Protein AF-0000000084404917 (afdb_homodimer)

Sequence (354 aa):
MINFQKMQVAWLRLSMSIHNWSVGRKGGHRYRIKSAGKTIQKISDIRGGDDGETFARRIGYLRNIDPMVFEEMVLDAFQRDGYTIQRNARYTGDGGLDGRVHMDGGWWAIQCKRYRNAVHTEHIHNLREDALREGCIGGVFVHTGKTPKGSKHAAQGVTVISGKRLTDWLSGEAKLRMINFQKMQVAWLRLSMSIHNWSVGRKGGHRYRIKSAGKTIQKISDIRGGDDGETFARRIGYLRNIDPMVFEEMVLDAFQRDGYTIQRNARYTGDGGLDGRVHMDGGWWAIQCKRYRNAVHTEHIHNLREDALREGCIGGVFVHTGKTPKGSKHAAQGVTVISGKRLTDWLSGEAKLR

pLDDT: mean 80.52, std 21.89, range [28.28, 98.19]

Structure (mmCIF, N/CA/C/O backbone):
data_AF-0000000084404917-model_v1
#
loop_
_entity.id
_entity.type
_entity.pdbx_description
1 polymer 'Restriction endonuclease type IV Mrr domain-containing protein'
#
loop_
_atom_site.group_PDB
_atom_site.id
_atom_site.type_symbol
_atom_site.label_atom_id
_atom_site.label_alt_id
_atom_site.label_comp_id
_atom_site.label_asym_id
_atom_site.label_entity_id
_atom_site.label_seq_id
_atom_site.pdbx_PDB_ins_code
_atom_site.Cartn_x
_atom_site.Cartn_y
_atom_site.Cartn_z
_atom_site.occupancy
_atom_site.B_iso_or_equiv
_atom_site.auth_seq_id
_atom_site.auth_comp_id
_atom_site.auth_asym_id
_atom_site.auth_atom_id
_atom_site.pdbx_PDB_model_num
ATOM 1 N N . MET A 1 1 ? -10.578 25.125 62.938 1 29.42 1 MET A N 1
ATOM 2 C CA . MET A 1 1 ? -10 25.766 61.75 1 29.42 1 MET A CA 1
ATOM 3 C C . MET A 1 1 ? -8.961 24.875 61.094 1 29.42 1 MET A C 1
ATOM 5 O O . MET A 1 1 ? -7.82 24.797 61.562 1 29.42 1 MET A O 1
ATOM 9 N N . ILE A 1 2 ? -9.352 23.625 60.656 1 34.88 2 ILE A N 1
ATOM 10 C CA . ILE A 1 2 ? -8.609 22.5 60.125 1 34.88 2 ILE A CA 1
ATOM 11 C C . ILE A 1 2 ? -7.914 22.891 58.812 1 34.88 2 ILE A C 1
ATOM 13 O O . ILE A 1 2 ? -8.57 23.344 57.875 1 34.88 2 ILE A O 1
ATOM 17 N N . ASN A 1 3 ? -6.637 23.422 58.875 1 30.28 3 ASN A N 1
ATOM 18 C CA . ASN A 1 3 ? -5.73 23.812 57.781 1 30.28 3 ASN A CA 1
ATOM 19 C C . ASN A 1 3 ? -5.543 22.688 56.781 1 30.28 3 ASN A C 1
ATOM 21 O O . ASN A 1 3 ? -5.004 21.625 57.125 1 30.28 3 ASN A O 1
ATOM 25 N N . PHE A 1 4 ? -6.473 22.484 55.812 1 35.25 4 PHE A N 1
ATOM 26 C CA . PHE A 1 4 ? -6.41 21.562 54.688 1 35.25 4 PHE A CA 1
ATOM 27 C C . PHE A 1 4 ? -5.109 21.734 53.906 1 35.25 4 PHE A C 1
ATOM 29 O O . PHE A 1 4 ? -4.879 22.797 53.312 1 35.25 4 PHE A O 1
ATOM 36 N N . GLN A 1 5 ? -3.949 21.203 54.344 1 31.45 5 GLN A N 1
ATOM 37 C CA . GLN A 1 5 ? -2.607 21.188 53.781 1 31.45 5 GLN A CA 1
ATOM 38 C C . GLN A 1 5 ? -2.65 20.922 52.281 1 31.45 5 GLN A C 1
ATOM 40 O O . GLN A 1 5 ? -3.393 20.047 51.812 1 31.45 5 GLN A O 1
ATOM 45 N N . LYS A 1 6 ? -2.117 21.797 51.5 1 33.09 6 LYS A N 1
ATOM 46 C CA . LYS A 1 6 ? -1.798 21.922 50.062 1 33.09 6 LYS A CA 1
ATOM 47 C C . LYS A 1 6 ? -1.082 20.672 49.562 1 33.09 6 LYS A C 1
ATOM 49 O O . LYS A 1 6 ? -0.008 20.328 50.062 1 33.09 6 LYS A O 1
ATOM 54 N N . MET A 1 7 ? -1.784 19.609 49.094 1 28.69 7 MET A N 1
ATOM 55 C CA . MET A 1 7 ? -1.211 18.453 48.375 1 28.69 7 MET A CA 1
ATOM 56 C C . MET A 1 7 ? -0.363 18.906 47.188 1 28.69 7 MET A C 1
ATOM 58 O O . MET A 1 7 ? -0.86 19.594 46.312 1 28.69 7 MET A O 1
ATOM 62 N N . GLN A 1 8 ? 0.936 19.203 47.344 1 28.86 8 GLN A N 1
ATOM 63 C CA . GLN A 1 8 ? 1.887 19.438 46.25 1 28.86 8 GLN A CA 1
ATOM 64 C C . GLN A 1 8 ? 1.826 18.328 45.219 1 28.86 8 GLN A C 1
ATOM 66 O O . GLN A 1 8 ? 2.061 17.156 45.531 1 28.86 8 GLN A O 1
ATOM 71 N N . VAL A 1 9 ? 0.878 18.359 44.312 1 28.59 9 VAL A N 1
ATOM 72 C CA . VAL A 1 9 ? 0.91 17.516 43.125 1 28.59 9 VAL A CA 1
ATOM 73 C C . VAL A 1 9 ? 2.279 17.609 42.438 1 28.59 9 VAL A C 1
ATOM 75 O O . VAL A 1 9 ? 2.658 18.688 41.938 1 28.59 9 VAL A O 1
ATOM 78 N N . ALA A 1 10 ? 3.383 17.078 43.031 1 28.98 10 ALA A N 1
ATOM 79 C CA . ALA A 1 10 ? 4.652 16.922 42.312 1 28.98 10 ALA A CA 1
ATOM 80 C C . ALA A 1 10 ? 4.438 16.406 40.906 1 28.98 10 ALA A C 1
ATOM 82 O O . ALA A 1 10 ? 3.729 15.414 40.688 1 28.98 10 ALA A O 1
ATOM 83 N N . TRP A 1 11 ? 4.465 17.266 39.875 1 32.19 11 TRP A N 1
ATOM 84 C CA . TRP A 1 11 ? 4.566 17.062 38.406 1 32.19 11 TRP A CA 1
ATOM 85 C C . TRP A 1 11 ? 5.629 16.016 38.094 1 32.19 11 TRP A C 1
ATOM 87 O O . TRP A 1 11 ? 6.812 16.234 38.344 1 32.19 11 TRP A O 1
ATOM 97 N N . LEU A 1 12 ? 5.43 14.742 38.406 1 31 12 LEU A N 1
ATOM 98 C CA . LEU A 1 12 ? 6.266 13.742 37.75 1 31 12 LEU A CA 1
ATOM 99 C C . LEU A 1 12 ? 6.461 14.078 36.281 1 31 12 LEU A C 1
ATOM 101 O O . LEU A 1 12 ? 5.504 14.062 35.5 1 31 12 LEU A O 1
ATOM 105 N N . ARG A 1 13 ? 7.355 14.969 35.938 1 33.44 13 ARG A N 1
ATOM 106 C CA . ARG A 1 13 ? 7.965 15.109 34.625 1 33.44 13 ARG A CA 1
ATOM 107 C C . ARG A 1 13 ? 8.367 13.75 34.062 1 33.44 13 ARG A C 1
ATOM 109 O O . ARG A 1 13 ? 9.391 13.188 34.469 1 33.44 13 ARG A O 1
ATOM 116 N N . LEU A 1 14 ? 7.492 12.828 33.938 1 33.31 14 LEU A N 1
ATOM 117 C CA . LEU A 1 14 ? 7.863 11.703 33.094 1 33.31 14 LEU A CA 1
ATOM 118 C C . LEU A 1 14 ? 8.523 12.18 31.812 1 33.31 14 LEU A C 1
ATOM 120 O O . LEU A 1 14 ? 7.879 12.844 30.984 1 33.31 14 LEU A O 1
ATOM 124 N N . SER A 1 15 ? 9.805 12.516 31.859 1 35.5 15 SER A N 1
ATOM 125 C CA . SER A 1 15 ? 10.656 12.609 30.672 1 35.5 15 SER A CA 1
ATOM 126 C C . SER A 1 15 ? 10.359 11.477 29.688 1 35.5 15 SER A C 1
ATOM 128 O O . SER A 1 15 ? 10.68 10.32 29.953 1 35.5 15 SER A O 1
ATOM 130 N N . MET A 1 16 ? 9.188 11.305 29.281 1 33.66 16 MET A N 1
ATOM 131 C CA . MET A 1 16 ? 9.062 10.484 28.078 1 33.66 16 MET A CA 1
ATOM 132 C C . MET A 1 16 ? 10.172 10.82 27.078 1 33.66 16 MET A C 1
ATOM 134 O O . MET A 1 16 ? 10.258 11.945 26.594 1 33.66 16 MET A O 1
ATOM 138 N N . SER A 1 17 ? 11.391 10.297 27.297 1 33.97 17 SER A N 1
ATOM 139 C CA . SER A 1 17 ? 12.414 10.18 26.266 1 33.97 17 SER A CA 1
ATOM 140 C C . SER A 1 17 ? 11.781 9.977 24.891 1 33.97 17 SER A C 1
ATOM 142 O O . SER A 1 17 ? 10.977 9.062 24.688 1 33.97 17 SER A O 1
ATOM 144 N N . ILE A 1 18 ? 11.523 10.961 24.25 1 36.75 18 ILE A N 1
ATOM 145 C CA . ILE A 1 18 ? 11.398 10.977 22.797 1 36.75 18 ILE A CA 1
ATOM 146 C C . ILE A 1 18 ? 12.391 9.992 22.172 1 36.75 18 ILE A C 1
ATOM 148 O O . ILE A 1 18 ? 13.594 10.258 22.141 1 36.75 18 ILE A O 1
ATOM 152 N N . HIS A 1 19 ? 12.359 8.711 22.641 1 34.44 19 HIS A N 1
ATOM 153 C CA . HIS A 1 19 ? 13.117 7.758 21.844 1 34.44 19 HIS A CA 1
ATOM 154 C C . HIS A 1 19 ? 12.938 8.039 20.359 1 34.44 19 HIS A C 1
ATOM 156 O O . HIS A 1 19 ? 11.852 7.859 19.797 1 34.44 19 HIS A O 1
ATOM 162 N N . ASN A 1 20 ? 13.477 9.07 19.922 1 33.81 20 ASN A N 1
ATOM 163 C CA . ASN A 1 20 ? 13.922 9.234 18.547 1 33.81 20 ASN A CA 1
ATOM 164 C C . ASN A 1 20 ? 14.555 7.957 18 1 33.81 20 ASN A C 1
ATOM 166 O O . ASN A 1 20 ? 15.773 7.773 18.109 1 33.81 20 ASN A O 1
ATOM 170 N N . TRP A 1 21 ? 14.078 6.805 18.328 1 34.25 21 TRP A N 1
ATOM 171 C CA . TRP A 1 21 ? 14.695 5.617 17.75 1 34.25 21 TRP A CA 1
ATOM 172 C C . TRP A 1 21 ? 14.883 5.781 16.25 1 34.25 21 TRP A C 1
ATOM 174 O O . TRP A 1 21 ? 13.93 5.633 15.477 1 34.25 21 TRP A O 1
ATOM 184 N N . SER A 1 22 ? 15.43 6.809 15.766 1 35.84 22 SER A N 1
ATOM 185 C CA . SER A 1 22 ? 15.945 7.008 14.414 1 35.84 22 SER A CA 1
ATOM 186 C C . SER A 1 22 ? 16.969 5.93 14.047 1 35.84 22 SER A C 1
ATOM 188 O O . SER A 1 22 ? 18.156 6.211 13.922 1 35.84 22 SER A O 1
ATOM 190 N N . VAL A 1 23 ? 17.078 4.773 14.68 1 37 23 VAL A N 1
ATOM 191 C CA . VAL A 1 23 ? 18.281 3.988 14.453 1 37 23 VAL A CA 1
ATOM 192 C C . VAL A 1 23 ? 18.625 3.99 12.961 1 37 23 VAL A C 1
ATOM 194 O O . VAL A 1 23 ? 19.719 4.395 12.57 1 37 23 VAL A O 1
ATOM 197 N N . GLY A 1 24 ? 18.609 2.67 12.258 1 38.84 24 GLY A N 1
ATOM 198 C CA . GLY A 1 24 ? 19.312 2.172 11.086 1 38.84 24 GLY A CA 1
ATOM 199 C C . GLY A 1 24 ? 18.844 2.799 9.789 1 38.84 24 GLY A C 1
ATOM 200 O O . GLY A 1 24 ? 19.156 2.311 8.703 1 38.84 24 GLY A O 1
ATOM 201 N N . ARG A 1 25 ? 17.844 3.643 9.828 1 44.62 25 ARG A N 1
ATOM 202 C CA . ARG A 1 25 ? 17.156 4.277 8.711 1 44.62 25 ARG A CA 1
ATOM 203 C C . ARG A 1 25 ? 18.031 5.328 8.047 1 44.62 25 ARG A C 1
ATOM 205 O O . ARG A 1 25 ? 17.547 6.152 7.27 1 44.62 25 ARG A O 1
ATOM 212 N N . LYS A 1 26 ? 19.141 5.344 8.336 1 50.12 26 LYS A N 1
ATOM 213 C CA . LYS A 1 26 ? 19.703 6.688 8.227 1 50.12 26 LYS A CA 1
ATOM 214 C C . LYS A 1 26 ? 19.594 7.219 6.805 1 50.12 26 LYS A C 1
ATOM 216 O O . LYS A 1 26 ? 19.094 8.328 6.586 1 50.12 26 LYS A O 1
ATOM 221 N N . GLY A 1 27 ? 20.266 6.445 5.977 1 50.56 27 GLY A N 1
ATOM 222 C CA . GLY A 1 27 ? 20.516 7.168 4.742 1 50.56 27 GLY A CA 1
ATOM 223 C C . GLY A 1 27 ? 19.266 7.398 3.918 1 50.56 27 GLY A C 1
ATOM 224 O O . GLY A 1 27 ? 19 8.523 3.48 1 50.56 27 GLY A O 1
ATOM 225 N N . GLY A 1 28 ? 18.25 6.414 3.879 1 65.44 28 GLY A N 1
ATOM 226 C CA . GLY A 1 28 ? 17.094 6.602 3.021 1 65.44 28 GLY A CA 1
ATOM 227 C C . GLY A 1 28 ? 16.047 7.527 3.623 1 65.44 28 GLY A C 1
ATOM 228 O O . GLY A 1 28 ? 15.375 8.266 2.9 1 65.44 28 GLY A O 1
ATOM 229 N N . HIS A 1 29 ? 16.094 7.527 4.957 1 73.56 29 HIS A N 1
ATOM 230 C CA . HIS A 1 29 ? 15.102 8.344 5.648 1 73.56 29 HIS A CA 1
ATOM 231 C C . HIS A 1 29 ? 15.43 9.828 5.523 1 73.56 29 HIS A C 1
ATOM 233 O O . HIS A 1 29 ? 14.539 10.648 5.277 1 73.56 29 HIS A O 1
ATOM 239 N N . ARG A 1 30 ? 16.625 10.055 5.629 1 74.31 30 ARG A N 1
ATOM 240 C CA . ARG A 1 30 ? 17.047 11.445 5.488 1 74.31 30 ARG A CA 1
ATOM 241 C C . ARG A 1 30 ? 16.734 11.977 4.09 1 74.31 30 ARG A C 1
ATOM 243 O O . ARG A 1 30 ? 16.25 13.102 3.939 1 74.31 30 ARG A O 1
ATOM 250 N N . TYR A 1 31 ? 17.031 11.094 3.15 1 76.38 31 TYR A N 1
ATOM 251 C CA . TYR A 1 31 ? 16.719 11.461 1.771 1 76.38 31 TYR A CA 1
ATOM 252 C C . TYR A 1 31 ? 15.227 11.719 1.59 1 76.38 31 TYR A C 1
ATOM 254 O O . TYR A 1 31 ? 14.836 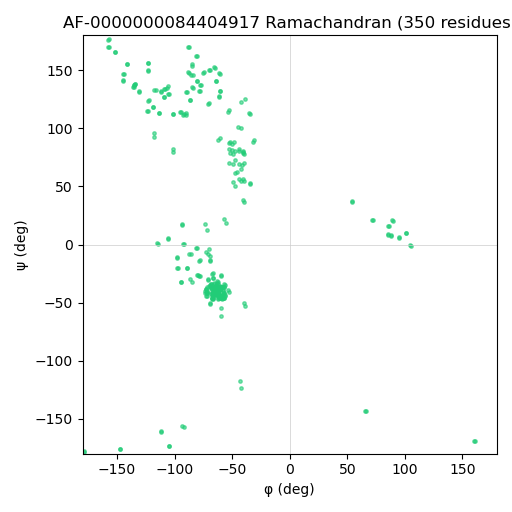12.711 0.968 1 76.38 31 TYR A O 1
ATOM 262 N N . ARG A 1 32 ? 14.508 10.992 2.248 1 80.19 32 ARG A N 1
ATOM 263 C CA . ARG A 1 32 ? 13.062 11.102 2.094 1 80.19 32 ARG A CA 1
ATOM 264 C C . ARG A 1 32 ? 12.531 12.375 2.742 1 80.19 32 ARG A C 1
ATOM 266 O O . ARG A 1 32 ? 11.656 13.039 2.191 1 80.19 32 ARG A O 1
ATOM 273 N N . ILE A 1 33 ? 13.102 12.656 3.801 1 81.19 33 ILE A N 1
ATOM 274 C CA . ILE A 1 33 ? 12.672 13.867 4.504 1 81.19 33 ILE A CA 1
ATOM 275 C C . ILE A 1 33 ? 13.047 15.102 3.688 1 81.19 33 ILE A C 1
ATOM 277 O O . ILE A 1 33 ? 12.219 15.992 3.484 1 81.19 33 ILE A O 1
ATOM 281 N N . LYS A 1 34 ? 14.203 15.078 3.131 1 83.81 34 LYS A N 1
ATOM 282 C CA . LYS A 1 34 ? 14.648 16.188 2.287 1 83.81 34 LYS A CA 1
ATOM 283 C C . LYS A 1 34 ? 13.797 16.281 1.023 1 83.81 34 LYS A C 1
ATOM 285 O O . LYS A 1 34 ? 13.375 17.375 0.636 1 83.81 34 LYS A O 1
ATOM 290 N N . SER A 1 35 ? 13.516 15.219 0.452 1 85.69 35 SER A N 1
ATOM 291 C CA . SER A 1 35 ? 12.719 15.172 -0.769 1 85.69 35 SER A CA 1
ATOM 292 C C . SER A 1 35 ? 11.297 15.648 -0.514 1 85.69 35 SER A C 1
ATOM 294 O O . SER A 1 35 ? 10.695 16.312 -1.356 1 85.69 35 SER A O 1
ATOM 296 N N . ALA A 1 36 ? 10.836 15.297 0.633 1 89.12 36 ALA A N 1
ATOM 297 C CA . ALA A 1 36 ? 9.492 15.734 0.996 1 89.12 36 ALA A CA 1
ATOM 298 C C . ALA A 1 36 ? 9.43 17.25 1.102 1 89.12 36 ALA A C 1
ATOM 300 O O . ALA A 1 36 ? 8.492 17.875 0.591 1 89.12 36 ALA A O 1
ATOM 301 N N . GLY A 1 37 ? 10.391 17.797 1.703 1 88.44 37 GLY A N 1
ATOM 302 C CA . GLY A 1 37 ? 10.461 19.25 1.787 1 88.44 37 GLY A CA 1
ATOM 303 C C . GLY A 1 37 ? 10.484 19.938 0.429 1 88.44 37 GLY A C 1
ATOM 304 O O . GLY A 1 37 ? 9.766 20.906 0.206 1 88.44 37 GLY A O 1
ATOM 305 N N . LYS A 1 38 ? 11.266 19.359 -0.463 1 89.31 38 LYS A N 1
ATOM 306 C CA . LYS A 1 38 ? 11.359 19.891 -1.816 1 89.31 38 LYS A CA 1
ATOM 307 C C . LYS A 1 38 ? 10.031 19.766 -2.551 1 89.31 38 LYS A C 1
ATOM 309 O O . LYS A 1 38 ? 9.617 20.672 -3.279 1 89.31 38 LYS A O 1
ATOM 314 N N . THR A 1 39 ? 9.43 18.719 -2.369 1 89.06 39 THR A N 1
ATOM 315 C CA . THR A 1 39 ? 8.164 18.453 -3.053 1 89.06 39 THR A CA 1
ATOM 316 C C . THR A 1 39 ? 7.062 19.359 -2.533 1 89.06 39 THR A C 1
ATOM 318 O O . THR A 1 39 ? 6.215 19.828 -3.303 1 89.06 39 THR A O 1
ATOM 321 N N . ILE A 1 40 ? 7.109 19.656 -1.246 1 90.56 40 ILE A N 1
ATOM 322 C CA . ILE A 1 40 ? 6.148 20.578 -0.663 1 90.56 40 ILE A CA 1
ATOM 323 C C . ILE A 1 40 ? 6.328 21.969 -1.272 1 90.56 40 ILE A C 1
ATOM 325 O O . ILE A 1 40 ? 5.352 22.625 -1.623 1 90.56 40 ILE A O 1
ATOM 329 N N . GLN A 1 41 ? 7.512 22.344 -1.425 1 90.88 41 GLN A N 1
ATOM 330 C CA . GLN A 1 41 ? 7.801 23.609 -2.076 1 90.88 41 GLN A CA 1
ATOM 331 C C . GLN A 1 41 ? 7.312 23.609 -3.523 1 90.88 41 GLN A C 1
ATOM 333 O O . GLN A 1 41 ? 6.734 24.594 -3.988 1 90.88 41 GLN A O 1
ATOM 338 N N . LYS A 1 42 ? 7.551 22.5 -4.191 1 92.19 42 LYS A N 1
ATOM 339 C CA . LYS A 1 42 ? 7.125 22.391 -5.586 1 92.19 42 LYS A CA 1
ATOM 340 C C . LYS A 1 42 ? 5.605 22.516 -5.707 1 92.19 42 LYS A C 1
ATOM 342 O O . LYS A 1 42 ? 5.102 23.234 -6.57 1 92.19 42 LYS A O 1
ATOM 347 N N . ILE A 1 43 ? 4.934 21.844 -4.859 1 94.06 43 ILE A N 1
ATOM 348 C CA . ILE A 1 43 ? 3.477 21.859 -4.914 1 94.06 43 ILE A CA 1
ATOM 349 C C . ILE A 1 43 ? 2.975 23.281 -4.641 1 94.06 43 ILE A C 1
ATOM 351 O O . ILE A 1 43 ? 1.987 23.719 -5.23 1 94.06 43 ILE A O 1
ATOM 355 N N . SER A 1 44 ? 3.633 23.984 -3.783 1 92.75 44 SER A N 1
ATOM 356 C CA . SER A 1 44 ? 3.262 25.359 -3.471 1 92.75 44 SER A CA 1
ATOM 357 C C . SER A 1 44 ? 3.482 26.281 -4.668 1 92.75 44 SER A C 1
ATOM 359 O O . SER A 1 44 ? 2.775 27.266 -4.832 1 92.75 44 SER A O 1
ATOM 361 N N . ASP A 1 45 ? 4.367 25.891 -5.527 1 94.75 45 ASP A N 1
ATOM 362 C CA . ASP A 1 45 ? 4.738 26.734 -6.668 1 94.75 45 ASP A CA 1
ATOM 363 C C . ASP A 1 45 ? 3.834 26.453 -7.867 1 94.75 45 ASP A C 1
ATOM 365 O O . ASP A 1 45 ? 3.762 27.266 -8.797 1 94.75 45 ASP A O 1
ATOM 369 N N . ILE A 1 46 ? 3.205 25.359 -7.891 1 95.69 46 ILE A N 1
ATOM 370 C CA . ILE A 1 46 ? 2.363 24.969 -9.016 1 95.69 46 ILE A CA 1
ATOM 371 C C . ILE A 1 46 ? 1.11 25.844 -9.055 1 95.69 46 ILE A C 1
ATOM 373 O O . ILE A 1 46 ? 0.349 25.891 -8.086 1 95.69 46 ILE A O 1
ATOM 377 N N . ARG A 1 47 ? 0.956 26.5 -10.164 1 94.44 47 ARG A N 1
ATOM 378 C CA . ARG A 1 47 ? -0.213 27.344 -10.414 1 94.44 47 ARG A CA 1
ATOM 379 C C . ARG A 1 47 ? -0.743 27.125 -11.828 1 94.44 47 ARG A C 1
ATOM 381 O O . ARG A 1 47 ? 0.035 27.016 -12.773 1 94.44 47 ARG A O 1
ATOM 388 N N . GLY A 1 48 ? -2.047 27 -11.945 1 94.56 48 GLY A N 1
ATOM 389 C CA . GLY A 1 48 ? -2.719 26.969 -13.234 1 94.56 48 GLY A CA 1
ATOM 390 C C . GLY A 1 48 ? -3.441 28.266 -13.547 1 94.56 48 GLY A C 1
ATOM 391 O O . GLY A 1 48 ? -3.285 29.266 -12.836 1 94.56 48 GLY A O 1
ATOM 392 N N . GLY A 1 49 ? -4.195 28.266 -14.664 1 95.69 49 GLY A N 1
ATOM 393 C CA . GLY A 1 49 ? -4.926 29.453 -15.086 1 95.69 49 GLY A CA 1
ATOM 394 C C . GLY A 1 49 ? -6.043 29.844 -14.133 1 95.69 49 GLY A C 1
ATOM 395 O O . GLY A 1 49 ? -6.484 30.984 -14.109 1 95.69 49 GLY A O 1
ATOM 396 N N . ASP A 1 50 ? -6.559 28.859 -13.492 1 96.38 50 ASP A N 1
ATOM 397 C CA . ASP A 1 50 ? -7.582 29.047 -12.469 1 96.38 50 ASP A CA 1
ATOM 398 C C . ASP A 1 50 ? -7.457 28 -11.367 1 96.38 50 ASP A C 1
ATOM 400 O O . ASP A 1 50 ? -6.52 27.203 -11.359 1 96.38 50 ASP A O 1
ATOM 404 N N . ASP A 1 51 ? -8.375 28.062 -10.469 1 94.75 51 ASP A N 1
ATOM 405 C CA . ASP A 1 51 ? -8.312 27.188 -9.305 1 94.75 51 ASP A CA 1
ATOM 406 C C . ASP A 1 51 ? -8.438 25.719 -9.727 1 94.75 51 ASP A C 1
ATOM 408 O O . ASP A 1 51 ? -7.793 24.844 -9.141 1 94.75 51 ASP A O 1
ATOM 412 N N . GLY A 1 52 ? -9.258 25.469 -10.633 1 96.88 52 GLY A N 1
ATOM 413 C CA . GLY A 1 52 ? -9.453 24.109 -11.133 1 96.88 52 GLY A CA 1
ATOM 414 C C . GLY A 1 52 ? -8.211 23.531 -11.773 1 96.88 52 GLY A C 1
ATOM 415 O O . GLY A 1 52 ? -7.855 22.375 -11.516 1 96.88 52 GLY A O 1
ATOM 416 N N . GLU A 1 53 ? -7.57 24.328 -12.5 1 97.56 53 GLU A N 1
ATOM 417 C CA . GLU A 1 53 ? -6.352 23.891 -13.172 1 97.56 53 GLU A CA 1
ATOM 418 C C . GLU A 1 53 ? -5.207 23.719 -12.172 1 97.56 53 GLU A C 1
ATOM 420 O O . GLU A 1 53 ? -4.379 22.828 -12.312 1 97.56 53 GLU A O 1
ATOM 425 N N . THR A 1 54 ? -5.191 24.703 -11.242 1 97.25 54 THR A N 1
ATOM 426 C CA . THR A 1 54 ? -4.191 24.578 -10.188 1 97.25 54 THR A CA 1
ATOM 427 C C . THR A 1 54 ? -4.34 23.25 -9.453 1 97.25 54 THR A C 1
ATOM 429 O O . THR A 1 54 ? -3.361 22.531 -9.258 1 97.25 54 THR A O 1
ATOM 432 N N . PHE A 1 55 ? -5.559 22.891 -9.148 1 97.25 55 PHE A N 1
ATOM 433 C CA . PHE A 1 55 ? -5.84 21.625 -8.477 1 97.25 55 PHE A CA 1
ATOM 434 C C . PHE A 1 55 ? -5.414 20.453 -9.344 1 97.25 55 PHE A C 1
ATOM 436 O O . PHE A 1 55 ? -4.738 19.531 -8.867 1 97.25 55 PHE A O 1
ATOM 443 N N . ALA A 1 56 ? -5.781 20.516 -10.586 1 96.94 56 ALA A N 1
ATOM 444 C CA . ALA A 1 56 ? -5.496 19.422 -11.508 1 96.94 56 ALA A CA 1
ATOM 445 C C . ALA A 1 56 ? -3.996 19.188 -11.625 1 96.94 56 ALA A C 1
ATOM 447 O O . ALA A 1 56 ? -3.541 18.031 -11.648 1 96.94 56 ALA A O 1
ATOM 448 N N . ARG A 1 57 ? -3.256 20.203 -11.648 1 97.5 57 ARG A N 1
ATOM 449 C CA . ARG A 1 57 ? -1.807 20.094 -11.781 1 97.5 57 ARG A CA 1
ATOM 450 C C . ARG A 1 57 ? -1.178 19.562 -10.5 1 97.5 57 ARG A C 1
ATOM 452 O O . ARG A 1 57 ? -0.292 18.703 -10.539 1 97.5 57 ARG A O 1
ATOM 459 N N . ARG A 1 58 ? -1.657 20.047 -9.367 1 97.62 58 ARG A N 1
ATOM 460 C CA . ARG A 1 58 ? -1.1 19.625 -8.086 1 97.62 58 ARG A CA 1
ATOM 461 C C . ARG A 1 58 ? -1.405 18.172 -7.805 1 97.62 58 ARG A C 1
ATOM 463 O O . ARG A 1 58 ? -0.517 17.406 -7.414 1 97.62 58 ARG A O 1
ATOM 470 N N . ILE A 1 59 ? -2.633 17.75 -8.016 1 97.06 59 ILE A N 1
ATOM 471 C CA . ILE A 1 59 ? -3.023 16.391 -7.715 1 97.06 59 ILE A CA 1
ATOM 472 C C . ILE A 1 59 ? -2.338 15.422 -8.688 1 97.06 59 ILE A C 1
ATOM 474 O O . ILE A 1 59 ? -1.943 14.32 -8.297 1 97.06 59 ILE A O 1
ATOM 478 N N . GLY A 1 60 ? -2.186 15.812 -9.953 1 95.12 60 GLY A N 1
ATOM 479 C CA . GLY A 1 60 ? -1.434 15.031 -10.922 1 95.12 60 GLY A CA 1
ATOM 480 C C . GLY A 1 60 ? 0.017 14.828 -10.531 1 95.12 60 GLY A C 1
ATOM 481 O O . GLY A 1 60 ? 0.558 13.727 -10.68 1 95.12 60 GLY A O 1
ATOM 482 N N . TYR A 1 61 ? 0.598 15.93 -10.062 1 95.12 61 TYR A N 1
ATOM 483 C CA . TYR A 1 61 ? 1.979 15.859 -9.594 1 95.12 61 TYR A CA 1
ATOM 484 C C . TYR A 1 61 ? 2.115 14.883 -8.43 1 95.12 61 TYR A C 1
ATOM 486 O O . TYR A 1 61 ? 3.012 14.031 -8.43 1 95.12 61 TYR A O 1
ATOM 494 N N . LEU A 1 62 ? 1.253 14.914 -7.473 1 95.75 62 LEU A N 1
ATOM 495 C CA . LEU A 1 62 ? 1.301 14.062 -6.293 1 95.75 62 LEU A CA 1
ATOM 496 C C . LEU A 1 62 ? 1.163 12.594 -6.68 1 95.75 62 LEU A C 1
ATOM 498 O O . LEU A 1 62 ? 1.76 11.719 -6.043 1 95.75 62 LEU A O 1
ATOM 502 N N . ARG A 1 63 ? 0.414 12.305 -7.715 1 92.62 63 ARG A N 1
ATOM 503 C CA . ARG A 1 63 ? 0.169 10.93 -8.156 1 92.62 63 ARG A CA 1
ATOM 504 C C . ARG A 1 63 ? 1.431 10.312 -8.742 1 92.62 63 ARG A C 1
ATOM 506 O O . ARG A 1 63 ? 1.526 9.094 -8.875 1 92.62 63 ARG A O 1
ATOM 513 N N . ASN A 1 64 ? 2.402 11.188 -9.016 1 89.31 64 ASN A N 1
ATOM 514 C CA . ASN A 1 64 ? 3.547 10.688 -9.773 1 89.31 64 ASN A CA 1
ATOM 515 C C . ASN A 1 64 ? 4.824 10.727 -8.938 1 89.31 64 ASN A C 1
ATOM 517 O O . ASN A 1 64 ? 5.902 10.383 -9.43 1 89.31 64 ASN A O 1
ATOM 521 N N . ILE A 1 65 ? 4.77 11.141 -7.777 1 90.19 65 ILE A N 1
ATOM 522 C CA . ILE A 1 65 ? 5.977 11.18 -6.957 1 90.19 65 ILE A CA 1
ATOM 523 C C . ILE A 1 65 ? 6.164 9.836 -6.25 1 90.19 65 ILE A C 1
ATOM 525 O O . ILE A 1 65 ? 5.277 8.984 -6.281 1 90.19 65 ILE A O 1
ATOM 529 N N . ASP A 1 66 ? 7.344 9.68 -5.648 1 88.75 66 ASP A N 1
ATOM 530 C CA . ASP A 1 66 ? 7.641 8.492 -4.848 1 88.75 66 ASP A CA 1
ATOM 531 C C . ASP A 1 66 ? 6.668 8.367 -3.676 1 88.75 66 ASP A C 1
ATOM 533 O O . ASP A 1 66 ? 6.391 9.344 -2.98 1 88.75 66 ASP A O 1
ATOM 537 N N . PRO A 1 67 ? 6.113 7.129 -3.516 1 90.12 67 PRO A N 1
ATOM 538 C CA . PRO A 1 67 ? 5.148 6.957 -2.43 1 90.12 67 PRO A CA 1
ATOM 539 C C . PRO A 1 67 ? 5.734 7.289 -1.059 1 90.12 67 PRO A C 1
ATOM 541 O O . PRO A 1 67 ? 5.027 7.805 -0.188 1 90.12 67 PRO A O 1
ATOM 544 N N . MET A 1 68 ? 6.973 6.98 -0.839 1 88.56 68 MET A N 1
ATOM 545 C CA . MET A 1 68 ? 7.59 7.258 0.455 1 88.56 68 MET A CA 1
ATOM 546 C C . MET A 1 68 ? 7.738 8.758 0.676 1 88.56 68 MET A C 1
ATOM 548 O O . MET A 1 68 ? 7.637 9.234 1.807 1 88.56 68 MET A O 1
ATOM 552 N N . VAL A 1 69 ? 7.977 9.43 -0.405 1 91.38 69 VAL A N 1
ATOM 553 C CA . VAL A 1 69 ? 8.047 10.883 -0.322 1 91.38 69 VAL A CA 1
ATOM 554 C C . VAL A 1 69 ? 6.668 11.453 -0.001 1 91.38 69 VAL A C 1
ATOM 556 O O . VAL A 1 69 ? 6.543 12.359 0.824 1 91.38 69 VAL A O 1
ATOM 559 N N . PHE A 1 70 ? 5.664 10.914 -0.667 1 94.62 70 PHE A N 1
ATOM 560 C CA . PHE A 1 70 ? 4.297 11.344 -0.392 1 94.62 70 PHE A CA 1
ATOM 561 C C . PHE A 1 70 ? 3.959 11.156 1.082 1 94.62 70 PHE A C 1
ATOM 563 O O . PHE A 1 70 ? 3.41 12.062 1.715 1 94.62 70 PHE A O 1
ATOM 570 N N . GLU A 1 71 ? 4.297 10.008 1.641 1 94.38 71 GLU A N 1
ATOM 571 C CA . GLU A 1 71 ? 4.066 9.742 3.057 1 94.38 71 GLU A CA 1
ATOM 572 C C . GLU A 1 71 ? 4.77 10.766 3.938 1 94.38 71 GLU A C 1
ATOM 574 O O . GLU A 1 71 ? 4.176 11.305 4.875 1 94.38 71 GLU A O 1
ATOM 579 N N . GLU A 1 72 ? 5.965 11.023 3.621 1 94.19 72 GLU A N 1
ATOM 580 C CA . GLU A 1 72 ? 6.738 11.969 4.418 1 94.19 72 GLU A CA 1
ATOM 581 C C . GLU A 1 72 ? 6.16 13.375 4.32 1 94.19 72 GLU A C 1
ATOM 583 O O . GLU A 1 72 ? 6.176 14.133 5.293 1 94.19 72 GLU A O 1
ATOM 588 N N . MET A 1 73 ? 5.68 13.742 3.162 1 96.06 73 MET A N 1
ATOM 589 C CA . MET A 1 73 ? 5.039 15.047 2.988 1 96.06 73 MET A CA 1
ATOM 590 C C . MET A 1 73 ? 3.865 15.211 3.947 1 96.06 73 MET A C 1
ATOM 592 O O . MET A 1 73 ? 3.676 16.281 4.527 1 96.06 73 MET A O 1
ATOM 596 N N . VAL A 1 74 ? 3.104 14.18 4.105 1 97.19 74 VAL A N 1
ATOM 597 C CA . VAL A 1 74 ? 1.923 14.195 4.965 1 97.19 74 VAL A CA 1
ATOM 598 C C . VAL A 1 74 ? 2.346 14.359 6.422 1 97.19 74 VAL A C 1
ATOM 600 O O . VAL A 1 74 ? 1.798 15.195 7.145 1 97.19 74 VAL A O 1
ATOM 603 N N . LEU A 1 75 ? 3.361 13.586 6.82 1 96.31 75 LEU A N 1
ATOM 604 C CA . LEU A 1 75 ? 3.852 13.68 8.188 1 96.31 75 LEU A CA 1
ATOM 605 C C . LEU A 1 75 ? 4.402 15.07 8.469 1 96.31 75 LEU A C 1
ATOM 607 O O . LEU A 1 75 ? 4.113 15.656 9.516 1 96.31 75 LEU A O 1
ATOM 611 N N . ASP A 1 76 ? 5.109 15.594 7.539 1 95.56 76 ASP A N 1
ATOM 612 C CA . ASP A 1 76 ? 5.68 16.938 7.676 1 95.56 76 ASP A CA 1
ATOM 613 C C . ASP A 1 76 ? 4.582 17.984 7.785 1 95.56 76 ASP A C 1
ATOM 615 O O . ASP A 1 76 ? 4.723 18.969 8.531 1 95.56 76 ASP A O 1
ATOM 619 N N . ALA A 1 77 ? 3.592 17.812 7 1 96.56 77 ALA A N 1
ATOM 620 C CA . ALA A 1 77 ? 2.492 18.766 7.027 1 96.56 77 ALA A CA 1
ATOM 621 C C . ALA A 1 77 ? 1.812 18.781 8.391 1 96.56 77 ALA A C 1
ATOM 623 O O . ALA A 1 77 ? 1.459 19.844 8.906 1 96.56 77 ALA A O 1
ATOM 624 N N . PHE A 1 78 ? 1.615 17.625 8.969 1 96.88 78 PHE A N 1
ATOM 625 C CA . PHE A 1 78 ? 1.074 17.578 10.32 1 96.88 78 PHE A CA 1
ATOM 626 C C . PHE A 1 78 ? 1.979 18.312 11.297 1 96.88 78 PHE A C 1
ATOM 628 O O . PHE A 1 78 ? 1.501 19.094 12.117 1 96.88 78 PHE A O 1
ATOM 635 N N . GLN A 1 79 ? 3.244 18.047 11.195 1 95.25 79 GLN A N 1
ATOM 636 C CA . GLN A 1 79 ? 4.207 18.719 12.07 1 95.25 79 GLN A CA 1
ATOM 637 C C . GLN A 1 79 ? 4.164 20.234 11.875 1 95.25 79 GLN A C 1
ATOM 639 O O . GLN A 1 79 ? 4.18 20.984 12.852 1 95.25 79 GLN A O 1
ATOM 644 N N . ARG A 1 80 ? 4.121 20.578 10.688 1 94.06 80 ARG A N 1
ATOM 645 C CA . ARG A 1 80 ? 4.055 22 10.367 1 94.06 80 ARG A CA 1
ATOM 646 C C . ARG A 1 80 ? 2.85 22.656 11.031 1 94.06 80 ARG A C 1
ATOM 648 O O . ARG A 1 80 ? 2.93 23.812 11.477 1 94.06 80 ARG A O 1
ATOM 655 N N . ASP A 1 81 ? 1.782 21.938 11.094 1 96.06 81 ASP A N 1
ATOM 656 C CA . ASP A 1 81 ? 0.55 22.469 11.672 1 96.06 81 ASP A CA 1
ATOM 657 C C . ASP A 1 81 ? 0.582 22.391 13.195 1 96.06 81 ASP A C 1
ATOM 659 O O . ASP A 1 81 ? -0.381 22.781 13.859 1 96.06 81 ASP A O 1
ATOM 663 N N . GLY A 1 82 ? 1.643 21.812 13.781 1 95.12 82 GLY A N 1
ATOM 664 C CA . GLY A 1 82 ? 1.825 21.844 15.219 1 95.12 82 GLY A CA 1
ATOM 665 C C . GLY A 1 82 ? 1.433 20.547 15.906 1 95.12 82 GLY A C 1
ATOM 666 O O . GLY A 1 82 ? 1.35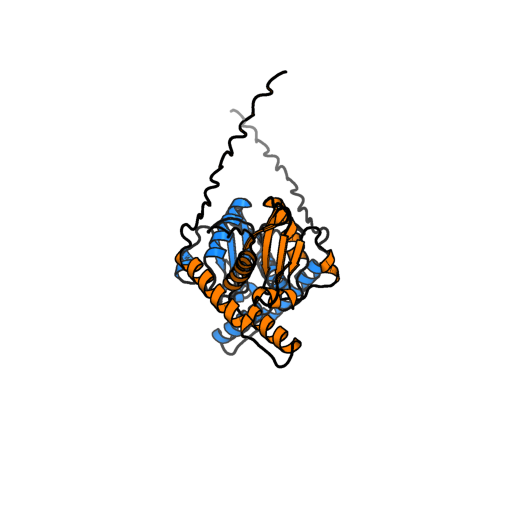1 20.5 17.141 1 95.12 82 GLY A O 1
ATOM 667 N N . TYR A 1 83 ? 1.183 19.531 15.148 1 97.06 83 TYR A N 1
ATOM 668 C CA . TYR A 1 83 ? 0.819 18.25 15.742 1 97.06 83 TYR A CA 1
ATOM 669 C C . TYR A 1 83 ? 2.061 17.422 16.062 1 97.06 83 TYR A C 1
ATOM 671 O O . TYR A 1 83 ? 3.076 17.531 15.375 1 97.06 83 TYR A O 1
ATOM 679 N N . THR A 1 84 ? 1.939 16.656 17.109 1 97.44 84 THR A N 1
ATOM 680 C CA . THR A 1 84 ? 2.965 15.656 17.391 1 97.44 84 THR A CA 1
ATOM 681 C C . THR A 1 84 ? 2.793 14.438 16.484 1 97.44 84 THR A C 1
ATOM 683 O O . THR A 1 84 ? 1.682 13.922 16.328 1 97.44 84 THR A O 1
ATOM 686 N N . ILE A 1 85 ? 3.928 14.008 15.875 1 96.44 85 ILE A N 1
ATOM 687 C CA . ILE A 1 85 ? 3.863 12.844 15 1 96.44 85 ILE A CA 1
ATOM 688 C C . ILE A 1 85 ? 4.84 11.773 15.492 1 96.44 85 ILE A C 1
ATOM 690 O O . ILE A 1 85 ? 5.766 12.078 16.25 1 96.44 85 ILE A O 1
ATOM 694 N N . GLN A 1 86 ? 4.559 10.547 15.141 1 93.75 86 GLN A N 1
ATOM 695 C CA . GLN A 1 86 ? 5.473 9.422 15.289 1 93.75 86 GLN A CA 1
ATOM 696 C C . GLN A 1 86 ? 5.715 8.727 13.945 1 93.75 86 GLN A C 1
ATOM 698 O O . GLN A 1 86 ? 4.785 8.195 13.336 1 93.75 86 GLN A O 1
ATOM 703 N N . ARG A 1 87 ? 6.926 8.797 13.508 1 89.25 87 ARG A N 1
ATOM 704 C CA . ARG A 1 87 ? 7.32 8.094 12.289 1 89.25 87 ARG A CA 1
ATOM 705 C C . ARG A 1 87 ? 7.598 6.621 12.57 1 89.25 87 ARG A C 1
ATOM 707 O O . ARG A 1 87 ? 8.062 6.27 13.656 1 89.25 87 ARG A O 1
ATOM 714 N N . ASN A 1 88 ? 7.168 5.801 11.625 1 76.88 88 ASN A N 1
ATOM 715 C CA . ASN A 1 88 ? 7.445 4.383 11.82 1 76.88 88 ASN A CA 1
ATOM 716 C C . ASN A 1 88 ? 8.945 4.105 11.875 1 76.88 88 ASN A C 1
ATOM 718 O O . ASN A 1 88 ? 9.719 4.723 11.141 1 76.88 88 ASN A O 1
ATOM 722 N N . ALA A 1 89 ? 9.242 3.393 13.008 1 62.22 89 ALA A N 1
ATOM 723 C CA . ALA A 1 89 ? 10.633 2.961 13.055 1 62.22 89 ALA A CA 1
ATOM 724 C C . ALA A 1 89 ? 10.93 1.95 11.953 1 62.22 89 ALA A C 1
ATOM 726 O O . ALA A 1 89 ? 10.039 1.231 11.5 1 62.22 89 ALA A O 1
ATOM 727 N N . ARG A 1 90 ? 12.133 1.928 11.562 1 54.75 90 ARG A N 1
ATOM 728 C CA . ARG A 1 90 ? 12.648 0.915 10.648 1 54.75 90 ARG A CA 1
ATOM 729 C C . ARG A 1 90 ? 12.352 -0.49 11.164 1 54.75 90 ARG A C 1
ATOM 731 O O . ARG A 1 90 ? 12.438 -0.746 12.367 1 54.75 90 ARG A O 1
ATOM 738 N N . TYR A 1 91 ? 11.531 -1.24 10.477 1 56.28 91 TYR A N 1
ATOM 739 C CA . TYR A 1 91 ? 11.398 -2.674 10.711 1 56.28 91 TYR A CA 1
ATOM 740 C C . TYR A 1 91 ? 10.328 -2.963 11.75 1 56.28 91 TYR A C 1
ATOM 742 O O . TYR A 1 91 ? 10.398 -3.973 12.461 1 56.28 91 TYR A O 1
ATOM 750 N N . THR A 1 92 ? 9.445 -1.858 11.883 1 60.22 92 THR A N 1
ATOM 751 C CA . THR A 1 92 ? 8.359 -2.203 12.789 1 60.22 92 THR A CA 1
ATOM 752 C C . THR A 1 92 ? 7.188 -2.814 12.016 1 60.22 92 THR A C 1
ATOM 754 O O . THR A 1 92 ? 6.969 -2.486 10.852 1 60.22 92 THR A O 1
ATOM 757 N N . GLY A 1 93 ? 6.918 -4.113 12.203 1 64.69 93 GLY A N 1
ATOM 758 C CA . GLY A 1 93 ? 5.691 -4.758 11.758 1 64.69 93 GLY A CA 1
ATOM 759 C C . GLY A 1 93 ? 4.445 -3.963 12.086 1 64.69 93 GLY A C 1
ATOM 760 O O . GLY A 1 93 ? 3.656 -4.363 12.945 1 64.69 93 GLY A O 1
ATOM 761 N N . ASP A 1 94 ? 4.316 -2.699 11.508 1 62.53 94 ASP A N 1
ATOM 762 C CA . ASP A 1 94 ? 3.193 -1.849 11.891 1 62.53 94 ASP A CA 1
ATOM 763 C C . ASP A 1 94 ? 2.018 -2.033 10.93 1 62.53 94 ASP A C 1
ATOM 765 O O . ASP A 1 94 ? 1.072 -1.241 10.945 1 62.53 94 ASP A O 1
ATOM 769 N N . GLY A 1 95 ? 2.014 -3.029 10.227 1 68.62 95 GLY A N 1
ATOM 770 C CA . GLY A 1 95 ? 0.827 -3.424 9.484 1 68.62 95 GLY A CA 1
ATOM 771 C C . GLY A 1 95 ? 0.53 -2.514 8.305 1 68.62 95 GLY A C 1
ATOM 772 O O . GLY A 1 95 ? -0.63 -2.338 7.93 1 68.62 95 GLY A O 1
ATOM 773 N N . GLY A 1 96 ? 1.512 -1.802 7.832 1 77.12 96 GLY A N 1
ATOM 774 C CA . GLY A 1 96 ? 1.299 -0.991 6.645 1 77.12 96 GLY A CA 1
ATOM 775 C C . GLY A 1 96 ? 0.926 0.445 6.961 1 77.12 96 GLY A C 1
ATOM 776 O O . GLY A 1 96 ? 0.561 1.209 6.066 1 77.12 96 GLY A O 1
ATOM 777 N N . LEU A 1 97 ? 0.968 0.831 8.234 1 90.12 97 LEU A N 1
ATOM 778 C CA . LEU A 1 97 ? 0.725 2.219 8.609 1 90.12 97 LEU A CA 1
ATOM 779 C C . LEU A 1 97 ? 1.931 3.092 8.281 1 90.12 97 LEU A C 1
ATOM 781 O O . LEU A 1 97 ? 3.076 2.656 8.422 1 90.12 97 LEU A O 1
ATOM 785 N N . ASP A 1 98 ? 1.65 4.344 7.945 1 91.5 98 ASP A N 1
ATOM 786 C CA . ASP A 1 98 ? 2.723 5.238 7.516 1 91.5 98 ASP A CA 1
ATOM 787 C C . ASP A 1 98 ? 3.195 6.117 8.672 1 91.5 98 ASP A C 1
ATOM 789 O O . ASP A 1 98 ? 4.238 6.77 8.57 1 91.5 98 ASP A O 1
ATOM 793 N N . GLY A 1 99 ? 2.486 6.148 9.758 1 93.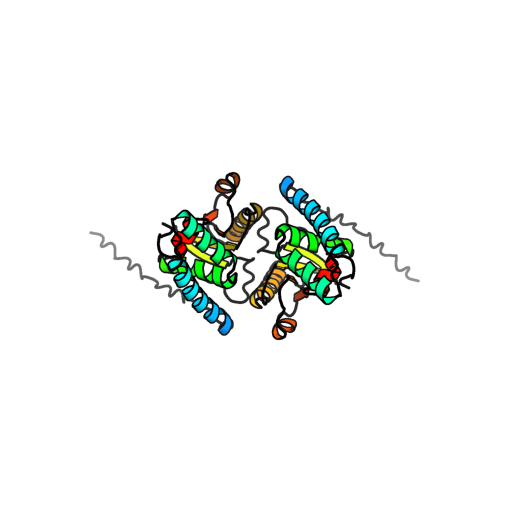62 99 GLY A N 1
ATOM 794 C CA . GLY A 1 99 ? 2.795 6.926 10.945 1 93.62 99 GLY A CA 1
ATOM 795 C C . GLY A 1 99 ? 1.594 7.133 11.852 1 93.62 99 GLY A C 1
ATOM 796 O O . GLY A 1 99 ? 0.569 6.465 11.695 1 93.62 99 GLY A O 1
ATOM 797 N N . ARG A 1 100 ? 1.872 8.023 12.773 1 96.75 100 ARG A N 1
ATOM 798 C CA . ARG A 1 100 ? 0.801 8.391 13.695 1 96.75 100 ARG A CA 1
ATOM 799 C C . ARG A 1 100 ? 0.832 9.883 14 1 96.75 100 ARG A C 1
ATOM 801 O O . ARG A 1 100 ? 1.893 10.508 13.961 1 96.75 100 ARG A O 1
ATOM 808 N N . VAL A 1 101 ? -0.323 10.367 14.367 1 97.56 101 VAL A N 1
ATOM 809 C CA . VAL A 1 101 ? -0.431 11.758 14.781 1 97.56 101 VAL A CA 1
ATOM 810 C C . VAL A 1 101 ? -1.276 11.859 16.047 1 97.56 101 VAL A C 1
ATOM 812 O O . VAL A 1 101 ? -2.283 11.164 16.188 1 97.56 101 VAL A O 1
ATOM 815 N N . HIS A 1 102 ? -0.789 12.711 16.969 1 98.19 102 HIS A N 1
ATOM 816 C CA . HIS A 1 102 ? -1.542 12.922 18.203 1 98.19 102 HIS A CA 1
ATOM 817 C C . HIS A 1 102 ? -2.48 14.117 18.062 1 98.19 102 HIS A C 1
ATOM 819 O O . HIS A 1 102 ? -2.027 15.258 17.922 1 98.19 102 HIS A O 1
ATOM 825 N N . MET A 1 103 ? -3.773 13.844 18.047 1 95.75 103 MET A N 1
ATOM 826 C CA . MET A 1 103 ? -4.84 14.828 17.922 1 95.75 103 MET A CA 1
ATOM 827 C C . MET A 1 103 ? -6.047 14.445 18.766 1 95.75 103 MET A C 1
ATOM 829 O O . MET A 1 103 ? -6.34 13.258 18.938 1 95.75 103 MET A O 1
ATOM 833 N N . ASP A 1 104 ? -6.746 15.438 19.297 1 94.5 104 ASP A N 1
ATOM 834 C CA . ASP A 1 104 ? -7.996 15.234 20.031 1 94.5 104 ASP A CA 1
ATOM 835 C C . ASP A 1 104 ? -7.812 14.234 21.156 1 94.5 104 ASP A C 1
ATOM 837 O O . ASP A 1 104 ? -8.625 13.32 21.328 1 94.5 104 ASP A O 1
ATOM 841 N N . GLY A 1 105 ? -6.641 14.312 21.781 1 95.5 105 GLY A N 1
ATOM 842 C CA . GLY A 1 105 ? -6.398 13.586 23.016 1 95.5 105 GLY A CA 1
ATOM 843 C C . GLY A 1 105 ? -5.934 12.164 22.797 1 95.5 105 GLY A C 1
ATOM 844 O O . GLY A 1 105 ? -5.855 11.375 23.734 1 95.5 105 GLY A O 1
ATOM 845 N N . GLY A 1 106 ? -5.648 11.812 21.547 1 97.5 106 GLY A N 1
ATOM 846 C CA . GLY A 1 106 ? -5.191 10.461 21.281 1 97.5 106 GLY A CA 1
ATOM 847 C C . GLY A 1 106 ? -4.398 10.344 19.984 1 97.5 106 GLY A C 1
ATOM 848 O O . GLY A 1 106 ? -4.277 11.312 19.234 1 97.5 106 GLY A O 1
ATOM 849 N N . TRP A 1 107 ? -3.814 9.172 19.844 1 97.69 107 TRP A N 1
ATOM 850 C CA . TRP A 1 107 ? -3.049 8.898 18.625 1 97.69 107 TRP A CA 1
ATOM 851 C C . TRP A 1 107 ? -3.961 8.414 17.516 1 97.69 107 TRP A C 1
ATOM 853 O O . TRP A 1 107 ? -4.871 7.613 17.75 1 97.69 107 TRP A O 1
ATOM 863 N N . TRP A 1 108 ? -3.762 8.953 16.312 1 97 108 TRP A N 1
ATOM 864 C CA . TRP A 1 108 ? -4.422 8.523 15.086 1 97 108 TRP A CA 1
ATOM 865 C C . TRP A 1 108 ? -3.432 7.867 14.141 1 97 108 TRP A C 1
ATOM 867 O O . TRP A 1 108 ? -2.338 8.391 13.906 1 97 108 TRP A O 1
ATOM 877 N N . ALA A 1 109 ? -3.803 6.684 13.609 1 95.5 109 ALA A N 1
ATOM 878 C CA . ALA A 1 109 ? -2.965 6 12.633 1 95.5 109 ALA A CA 1
ATOM 879 C C . ALA A 1 109 ? -3.104 6.641 11.25 1 95.5 109 ALA A C 1
ATOM 881 O O . ALA A 1 109 ? -4.211 6.984 10.828 1 95.5 109 ALA A O 1
ATOM 882 N N . ILE A 1 110 ? -1.984 6.797 10.594 1 96.19 110 ILE A N 1
ATOM 883 C CA . ILE A 1 110 ? -2.008 7.434 9.281 1 96.19 110 ILE A CA 1
ATOM 884 C C . ILE A 1 110 ? -1.736 6.395 8.195 1 96.19 110 ILE A C 1
ATOM 886 O O . ILE A 1 110 ? -0.847 5.551 8.344 1 96.19 110 ILE A O 1
ATOM 890 N N . GLN A 1 111 ? -2.494 6.402 7.191 1 94.25 111 GLN A N 1
ATOM 891 C CA . GLN A 1 111 ? -2.223 5.641 5.977 1 94.25 111 GLN A CA 1
ATOM 892 C C . GLN A 1 111 ? -2.361 6.52 4.738 1 94.25 111 GLN A C 1
ATOM 894 O O . GLN A 1 111 ? -3.346 7.25 4.594 1 94.25 111 GLN A O 1
ATOM 899 N N . CYS A 1 112 ? -1.354 6.465 3.854 1 95.31 112 CYS A N 1
ATOM 900 C CA . CYS A 1 112 ? -1.318 7.277 2.643 1 95.31 112 CYS A CA 1
ATOM 901 C C . CYS A 1 112 ? -1.356 6.402 1.396 1 95.31 112 CYS A C 1
ATOM 903 O O . CYS A 1 112 ? -0.632 5.41 1.308 1 95.31 112 CYS A O 1
ATOM 905 N N . LYS A 1 113 ? -2.205 6.75 0.432 1 91.62 113 LYS A N 1
ATOM 906 C CA . LYS A 1 113 ? -2.299 6.047 -0.844 1 91.62 113 LYS A CA 1
ATOM 907 C C . LYS A 1 113 ? -2.346 7.027 -2.012 1 91.62 113 LYS A C 1
ATOM 909 O O . LYS A 1 113 ? -3.012 8.062 -1.935 1 91.62 113 LYS A O 1
ATOM 914 N N . ARG A 1 114 ? -1.606 6.68 -3.078 1 91.5 114 ARG A N 1
ATOM 915 C CA . ARG A 1 114 ? -1.646 7.5 -4.285 1 91.5 114 ARG A CA 1
ATOM 916 C C . ARG A 1 114 ? -2.539 6.867 -5.348 1 91.5 114 ARG A C 1
ATOM 918 O O . ARG A 1 114 ? -2.047 6.34 -6.348 1 91.5 114 ARG A O 1
ATOM 925 N N . TYR A 1 115 ? -3.793 7.051 -5.266 1 82.56 115 TYR A N 1
ATOM 926 C CA . TYR A 1 115 ? -4.766 6.5 -6.203 1 82.56 115 TYR A CA 1
ATOM 927 C C . TYR A 1 115 ? -4.938 7.418 -7.406 1 82.56 115 TYR A C 1
ATOM 929 O O . TYR A 1 115 ? -4.824 8.641 -7.285 1 82.56 115 TYR A O 1
ATOM 937 N N . ARG A 1 116 ? -5.18 6.75 -8.547 1 82.94 116 ARG A N 1
ATOM 938 C CA . ARG A 1 116 ? -5.625 7.523 -9.695 1 82.94 116 ARG A CA 1
ATOM 939 C C . ARG A 1 116 ? -7.148 7.531 -9.789 1 82.94 116 ARG A C 1
ATOM 941 O O . ARG A 1 116 ? -7.746 8.531 -10.203 1 82.94 116 ARG A O 1
ATOM 948 N N . ASN A 1 117 ? -7.762 6.441 -9.352 1 86.5 117 ASN A N 1
ATOM 949 C CA . ASN A 1 117 ? -9.203 6.27 -9.453 1 86.5 117 ASN A CA 1
ATOM 950 C C . ASN A 1 117 ? -9.875 6.289 -8.086 1 86.5 117 ASN A C 1
ATOM 952 O O . ASN A 1 117 ? -9.344 6.879 -7.141 1 86.5 117 ASN A O 1
ATOM 956 N N . ALA A 1 118 ? -11.062 5.785 -8 1 87.38 118 ALA A N 1
ATOM 957 C CA . ALA A 1 118 ? -11.797 5.75 -6.742 1 87.38 118 ALA A CA 1
ATOM 958 C C . ALA A 1 118 ? -11.094 4.867 -5.715 1 87.38 118 ALA A C 1
ATOM 960 O O . ALA A 1 118 ? -10.547 3.816 -6.059 1 87.38 118 ALA A O 1
ATOM 961 N N . VAL A 1 119 ? -11.164 5.398 -4.516 1 88.44 119 VAL A N 1
ATOM 962 C CA . VAL A 1 119 ? -10.594 4.613 -3.426 1 88.44 119 VAL A CA 1
ATOM 963 C C . VAL A 1 119 ? -11.469 3.381 -3.172 1 88.44 119 VAL A C 1
ATOM 965 O O . VAL A 1 119 ? -12.68 3.412 -3.396 1 88.44 119 VAL A O 1
ATOM 968 N N . HIS A 1 120 ? -10.789 2.383 -2.719 1 83.44 120 HIS A N 1
ATOM 969 C CA . HIS A 1 120 ? -11.5 1.198 -2.26 1 83.44 120 HIS A CA 1
ATOM 970 C C . HIS A 1 120 ? -11.914 1.337 -0.799 1 83.44 120 HIS A C 1
ATOM 972 O O . HIS A 1 120 ? -11.07 1.527 0.076 1 83.44 120 HIS A O 1
ATOM 978 N N . THR A 1 121 ? -13.172 1.187 -0.536 1 83.25 121 THR A N 1
ATOM 979 C CA . THR A 1 121 ? -13.68 1.34 0.822 1 83.25 121 THR A CA 1
ATOM 980 C C . THR A 1 121 ? -13.016 0.339 1.765 1 83.25 121 THR A C 1
ATOM 982 O O . THR A 1 121 ? -12.852 0.616 2.953 1 83.25 121 THR A O 1
ATOM 985 N N . GLU A 1 122 ? -12.586 -0.752 1.24 1 82.88 122 GLU A N 1
ATOM 986 C CA . GLU A 1 122 ? -11.906 -1.784 2.02 1 82.88 122 GLU A CA 1
ATOM 987 C C . GLU A 1 122 ? -10.633 -1.241 2.666 1 82.88 122 GLU A C 1
ATOM 989 O O . GLU A 1 122 ? -10.281 -1.632 3.781 1 82.88 122 GLU A O 1
ATOM 994 N N . HIS A 1 123 ? -9.93 -0.381 1.996 1 86.56 123 HIS A N 1
ATOM 995 C CA . HIS A 1 123 ? -8.719 0.204 2.559 1 86.56 123 HIS A CA 1
ATOM 996 C C . HIS A 1 123 ? -9.039 1.076 3.768 1 86.56 123 HIS A C 1
ATOM 998 O O . HIS A 1 123 ? -8.273 1.111 4.734 1 86.56 123 HIS A O 1
ATOM 1004 N N . ILE A 1 124 ? -10.148 1.68 3.721 1 87.62 124 ILE A N 1
ATOM 1005 C CA . ILE A 1 124 ? -10.57 2.533 4.828 1 87.62 124 ILE A CA 1
ATOM 1006 C C . ILE A 1 124 ? -10.977 1.669 6.02 1 87.62 124 ILE A C 1
ATOM 1008 O O . ILE A 1 124 ? -10.586 1.945 7.156 1 87.62 124 ILE A O 1
ATOM 1012 N N . HIS A 1 125 ? -11.688 0.681 5.75 1 85.5 125 HIS A N 1
ATOM 1013 C CA . HIS A 1 125 ? -12.094 -0.248 6.801 1 85.5 125 HIS A CA 1
ATOM 1014 C C . HIS A 1 125 ? -10.883 -0.911 7.449 1 85.5 125 HIS A C 1
ATOM 1016 O O . HIS A 1 125 ? -10.805 -1.002 8.68 1 85.5 125 HIS A O 1
ATOM 1022 N N . ASN A 1 126 ? -9.969 -1.319 6.602 1 86.31 126 ASN A N 1
ATOM 1023 C CA . ASN A 1 126 ? -8.758 -1.952 7.117 1 86.31 126 ASN A CA 1
ATOM 1024 C C . ASN A 1 126 ? -7.953 -0.995 7.992 1 86.31 126 ASN A C 1
ATOM 1026 O O . ASN A 1 126 ? -7.379 -1.404 9 1 86.31 126 ASN A O 1
ATOM 1030 N N . LEU A 1 127 ? -7.926 0.241 7.586 1 89.88 127 LEU A N 1
ATOM 1031 C CA . LEU A 1 127 ? -7.215 1.225 8.391 1 89.88 127 LEU A CA 1
ATOM 1032 C C . LEU A 1 127 ? -7.852 1.353 9.773 1 89.88 127 LEU A C 1
ATOM 1034 O O . LEU A 1 127 ? -7.145 1.477 10.781 1 89.88 127 LEU A O 1
ATOM 1038 N N . ARG A 1 128 ? -9.117 1.315 9.773 1 89.62 128 ARG A N 1
ATOM 1039 C CA . ARG A 1 128 ? -9.805 1.395 11.062 1 89.62 128 ARG A CA 1
ATOM 1040 C C . ARG A 1 128 ? -9.406 0.234 11.969 1 89.62 128 ARG A C 1
ATOM 1042 O O . ARG A 1 128 ? -9.094 0.435 13.141 1 89.62 128 ARG A O 1
ATOM 1049 N N . GLU A 1 129 ? -9.391 -0.887 11.445 1 87.44 129 GLU A N 1
ATOM 1050 C CA . GLU A 1 129 ? -9.047 -2.078 12.211 1 87.44 129 GLU A CA 1
ATOM 1051 C C . GLU A 1 129 ? -7.586 -2.045 12.656 1 87.44 129 GLU A C 1
ATOM 1053 O O . GLU A 1 129 ? -7.273 -2.377 13.805 1 87.44 129 GLU A O 1
ATOM 1058 N N . ASP A 1 130 ? -6.727 -1.657 11.766 1 88.38 130 ASP A N 1
ATOM 1059 C CA . ASP A 1 130 ? -5.309 -1.549 12.102 1 88.38 130 ASP A CA 1
ATOM 1060 C C . ASP A 1 130 ? -5.082 -0.513 13.195 1 88.38 130 ASP A C 1
ATOM 1062 O O . ASP A 1 130 ? -4.254 -0.717 14.086 1 88.38 130 ASP A O 1
ATOM 1066 N N . ALA A 1 131 ? -5.828 0.594 13.102 1 92 131 ALA A N 1
ATOM 1067 C CA . ALA A 1 131 ? -5.715 1.648 14.102 1 92 131 ALA A CA 1
ATOM 1068 C C . ALA A 1 131 ? -6.09 1.129 15.492 1 92 131 ALA A C 1
ATOM 1070 O O . ALA A 1 131 ? -5.359 1.35 16.453 1 92 131 ALA A O 1
ATOM 1071 N N . LEU A 1 132 ? -7.141 0.407 15.547 1 89.88 132 LEU A N 1
ATOM 1072 C CA . LEU A 1 132 ? -7.605 -0.149 16.812 1 89.88 132 LEU A CA 1
ATOM 1073 C C . LEU A 1 132 ? -6.605 -1.158 17.359 1 89.88 132 LEU A C 1
ATOM 1075 O O . LEU A 1 132 ? -6.305 -1.149 18.562 1 89.88 132 LEU A O 1
ATOM 1079 N N . ARG A 1 133 ? -6.094 -1.925 16.516 1 86.5 133 ARG A N 1
ATOM 1080 C CA . ARG A 1 133 ? -5.113 -2.93 16.922 1 86.5 133 ARG A CA 1
ATOM 1081 C C . ARG A 1 133 ? -3.859 -2.275 17.484 1 86.5 133 ARG A C 1
ATOM 1083 O O . ARG A 1 133 ? -3.238 -2.811 18.406 1 86.5 133 ARG A O 1
ATOM 1090 N N . GLU A 1 134 ? -3.588 -1.131 16.969 1 88.12 134 GLU A N 1
ATOM 1091 C CA . GLU A 1 134 ? -2.363 -0.445 17.359 1 88.12 134 GLU A CA 1
ATOM 1092 C C . GLU A 1 134 ? -2.625 0.507 18.531 1 88.12 134 GLU A C 1
ATOM 1094 O O . GLU A 1 134 ? -1.753 1.294 18.906 1 88.12 134 GLU A O 1
ATOM 1099 N N . GLY A 1 135 ? -3.881 0.559 19 1 92.44 135 GLY A N 1
ATOM 1100 C CA . GLY A 1 135 ? -4.219 1.364 20.156 1 92.44 135 GLY A CA 1
ATOM 1101 C C . GLY A 1 135 ? -4.52 2.811 19.812 1 92.44 135 GLY A C 1
ATOM 1102 O O . GLY A 1 135 ? -4.492 3.682 20.688 1 92.44 135 GLY A O 1
ATOM 1103 N N . CYS A 1 136 ? -4.754 3.078 18.625 1 95.69 136 CYS A N 1
ATOM 1104 C CA . CYS A 1 136 ? -5.117 4.426 18.188 1 95.69 136 CYS A CA 1
ATOM 1105 C C . CYS A 1 136 ? -6.613 4.664 18.344 1 95.69 136 CYS A C 1
ATOM 1107 O O . CYS A 1 136 ? -7.402 3.721 18.312 1 95.69 136 CYS A O 1
ATOM 1109 N N . ILE A 1 137 ? -6.965 5.945 18.516 1 96.19 137 ILE A N 1
ATOM 1110 C CA . ILE A 1 137 ? -8.375 6.25 18.719 1 96.19 137 ILE A CA 1
ATOM 1111 C C . ILE A 1 137 ? -9.07 6.402 17.359 1 96.19 137 ILE A C 1
ATOM 1113 O O . ILE A 1 137 ? -10.297 6.508 17.297 1 96.19 137 ILE A O 1
ATOM 1117 N N . GLY A 1 138 ? -8.297 6.402 16.234 1 95.06 138 GLY A N 1
ATOM 1118 C CA . GLY A 1 138 ? -8.836 6.508 14.891 1 95.06 138 GLY A CA 1
ATOM 1119 C C . GLY A 1 138 ? -7.77 6.457 13.812 1 95.06 138 GLY A C 1
ATOM 1120 O O . GLY A 1 138 ? -6.602 6.199 14.109 1 95.06 138 GLY A O 1
ATOM 1121 N N . GLY A 1 139 ? -8.25 6.602 12.57 1 95 139 GLY A N 1
ATOM 1122 C CA . GLY A 1 139 ? -7.34 6.617 11.43 1 95 139 GLY A CA 1
ATOM 1123 C C . GLY A 1 139 ? -7.469 7.871 10.586 1 95 139 GLY A C 1
ATOM 1124 O O . GLY A 1 139 ? -8.516 8.523 10.586 1 95 139 GLY A O 1
ATOM 1125 N N . VAL A 1 140 ? -6.449 8.281 10 1 95.81 140 VAL A N 1
ATOM 1126 C CA . VAL A 1 140 ? -6.434 9.312 8.969 1 95.81 140 VAL A CA 1
ATOM 1127 C C . VAL A 1 140 ? -6.027 8.695 7.629 1 95.81 140 VAL A C 1
ATOM 1129 O O . VAL A 1 140 ? -4.902 8.219 7.473 1 95.81 140 VAL A O 1
ATOM 1132 N N . PHE A 1 141 ? -6.98 8.688 6.723 1 94.69 141 PHE A N 1
ATOM 1133 C CA . PHE A 1 141 ? -6.746 8.141 5.391 1 94.69 141 PHE A CA 1
ATOM 1134 C C . PHE A 1 141 ? -6.516 9.258 4.379 1 94.69 141 PHE A C 1
ATOM 1136 O O . PHE A 1 141 ? -7.43 10.023 4.07 1 94.69 141 PHE A O 1
ATOM 1143 N N . VAL A 1 142 ? -5.262 9.297 3.891 1 96.06 142 VAL A N 1
ATOM 1144 C CA . VAL A 1 142 ? -4.871 10.352 2.961 1 96.06 142 VAL A CA 1
ATOM 1145 C C . VAL A 1 142 ? -4.68 9.766 1.563 1 96.06 142 VAL A C 1
ATOM 1147 O O . VAL A 1 142 ? -3.951 8.789 1.388 1 96.06 142 VAL A O 1
ATOM 1150 N N . HIS A 1 143 ? -5.359 10.367 0.557 1 95.69 143 HIS A N 1
ATOM 1151 C CA . HIS A 1 143 ? -5.195 9.758 -0.756 1 95.69 143 HIS A CA 1
ATOM 1152 C C . HIS A 1 143 ? -5.371 10.781 -1.87 1 95.69 143 HIS A C 1
ATOM 1154 O O . HIS A 1 143 ? -5.879 11.883 -1.631 1 95.69 143 HIS A O 1
ATOM 1160 N N . THR A 1 144 ? -4.941 10.391 -3.098 1 96.38 144 THR A N 1
ATOM 1161 C CA . THR A 1 144 ? -4.98 11.305 -4.238 1 96.38 144 THR A CA 1
ATOM 1162 C C . THR A 1 144 ? -6.109 10.922 -5.195 1 96.38 144 THR A C 1
ATOM 1164 O O . THR A 1 144 ? -6.211 11.469 -6.293 1 96.38 144 THR A O 1
ATOM 1167 N N . GL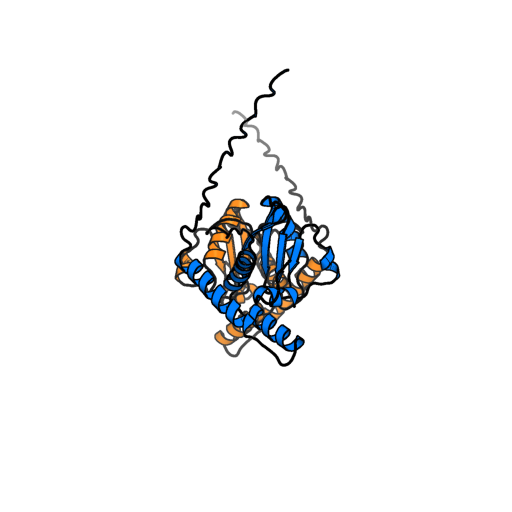Y A 1 145 ? -6.902 9.93 -4.801 1 93.75 145 GLY A N 1
ATOM 1168 C CA . GLY A 1 145 ? -7.992 9.477 -5.652 1 93.75 145 GLY A CA 1
ATOM 1169 C C . GLY A 1 145 ? -9.305 10.18 -5.367 1 93.75 145 GLY A C 1
ATOM 1170 O O . GLY A 1 145 ? -9.312 11.336 -4.93 1 93.75 145 GLY A O 1
ATOM 1171 N N . LYS A 1 146 ? -10.367 9.508 -5.75 1 91.19 146 LYS A N 1
ATOM 1172 C CA . LYS A 1 146 ? -11.711 10.016 -5.504 1 91.19 146 LYS A CA 1
ATOM 1173 C C . LYS A 1 146 ? -12.398 9.242 -4.379 1 91.19 146 LYS A C 1
ATOM 1175 O O . LYS A 1 146 ? -12.281 8.016 -4.309 1 91.19 146 LYS A O 1
ATOM 1180 N N . THR A 1 147 ? -13.047 10.008 -3.506 1 86.44 147 THR A N 1
ATOM 1181 C CA . THR A 1 147 ? -13.812 9.375 -2.443 1 86.44 147 THR A CA 1
ATOM 1182 C C . THR A 1 147 ? -15.281 9.25 -2.842 1 86.44 147 THR A C 1
ATOM 1184 O O . THR A 1 147 ? -15.969 10.258 -3.016 1 86.44 147 THR A O 1
ATOM 1187 N N . PRO A 1 148 ? -15.609 8 -2.965 1 79.31 148 PRO A N 1
ATOM 1188 C CA . PRO A 1 148 ? -17.031 7.867 -3.303 1 79.31 148 PRO A CA 1
ATOM 1189 C C . PRO A 1 148 ? -17.953 8.438 -2.225 1 79.31 148 PRO A C 1
ATOM 1191 O O . PRO A 1 148 ? -17.609 8.414 -1.04 1 79.31 148 PRO A O 1
ATOM 1194 N N . LYS A 1 149 ? -19.109 8.984 -2.545 1 74.44 149 LYS A N 1
ATOM 1195 C CA . LYS A 1 149 ? -20.078 9.57 -1.633 1 74.44 149 LYS A CA 1
ATOM 1196 C C . LYS A 1 149 ? -20.453 8.594 -0.521 1 74.44 149 LYS A C 1
ATOM 1198 O O . LYS A 1 149 ? -20.641 8.992 0.631 1 74.44 149 LYS A O 1
ATOM 1203 N N . GLY A 1 150 ? -20.578 7.363 -0.878 1 64 150 GLY A N 1
ATOM 1204 C CA . GLY A 1 150 ? -20.938 6.348 0.099 1 64 150 GLY A CA 1
ATOM 1205 C C . GLY A 1 150 ? -19.812 6.012 1.051 1 64 150 GLY A C 1
ATOM 1206 O O . GLY A 1 150 ? -20 5.293 2.033 1 64 150 GLY A O 1
ATOM 1207 N N . SER A 1 151 ? -18.672 6.547 0.799 1 63.38 151 SER A N 1
ATOM 1208 C CA . SER A 1 151 ? -17.516 6.203 1.621 1 63.38 151 SER A CA 1
ATOM 1209 C C . SER A 1 151 ? -17.281 7.254 2.703 1 63.38 151 SER A C 1
ATOM 1211 O O . SER A 1 151 ? -16.531 7.008 3.656 1 63.38 151 SER A O 1
ATOM 1213 N N . LYS A 1 152 ? -17.875 8.422 2.416 1 59.41 152 LYS A N 1
ATOM 1214 C CA . LYS A 1 152 ? -17.641 9.523 3.352 1 59.41 152 LYS A CA 1
ATOM 1215 C C . LYS A 1 152 ? -18.078 9.141 4.766 1 59.41 152 LYS A C 1
ATOM 1217 O O . LYS A 1 152 ? -17.453 9.562 5.742 1 59.41 152 LYS A O 1
ATOM 1222 N N . HIS A 1 153 ? -19.188 8.297 4.645 1 55.19 153 HIS A N 1
ATOM 1223 C CA . HIS A 1 153 ? -19.703 7.812 5.918 1 55.19 153 HIS A CA 1
ATOM 1224 C C . HIS A 1 153 ? -18.953 6.566 6.379 1 55.19 153 HIS A C 1
ATOM 1226 O O . HIS A 1 153 ? -19.125 6.113 7.512 1 55.19 153 HIS A O 1
ATOM 1232 N N . ALA A 1 154 ? -18.578 5.883 5.316 1 53.28 154 ALA A N 1
ATOM 1233 C CA . ALA A 1 154 ? -18.172 4.5 5.527 1 53.28 154 ALA A CA 1
ATOM 1234 C C . ALA A 1 154 ? -17.359 4.363 6.812 1 53.28 154 ALA A C 1
ATOM 1236 O O . ALA A 1 154 ? -17.406 3.324 7.477 1 53.28 154 ALA A O 1
ATOM 1237 N N . ALA A 1 155 ? -16.203 5.168 7.23 1 59.44 155 ALA A N 1
ATOM 1238 C CA . ALA A 1 155 ? -15.633 4.402 8.344 1 59.44 155 ALA A CA 1
ATOM 1239 C C . ALA A 1 155 ? -15.68 5.207 9.641 1 59.44 155 ALA A C 1
ATOM 1241 O O . ALA A 1 155 ? -15.055 6.266 9.742 1 59.44 155 ALA A O 1
ATOM 1242 N N . GLN A 1 156 ? -16.734 5.008 10.367 1 75.56 156 GLN A N 1
ATOM 1243 C CA . GLN A 1 156 ? -16.656 5.484 11.742 1 75.56 156 GLN A CA 1
ATOM 1244 C C . GLN A 1 156 ? -15.258 5.328 12.312 1 75.56 156 GLN A C 1
ATOM 1246 O O . GLN A 1 156 ? -14.68 4.238 12.273 1 75.56 156 GLN A O 1
ATOM 1251 N N . GLY A 1 157 ? -14.633 6.559 12.57 1 89.69 157 GLY A N 1
ATOM 1252 C CA . GLY A 1 157 ? -13.336 6.523 13.227 1 89.69 157 GLY A CA 1
ATOM 1253 C C . GLY A 1 157 ? -12.18 6.797 12.281 1 89.69 157 GLY A C 1
ATOM 1254 O O . GLY A 1 157 ? -11.016 6.766 12.695 1 89.69 157 GLY A O 1
ATOM 1255 N N . VAL A 1 158 ? -12.594 7.016 10.938 1 93.38 158 VAL A N 1
ATOM 1256 C CA . VAL A 1 158 ? -11.523 7.348 10 1 93.38 158 VAL A CA 1
ATOM 1257 C C . VAL A 1 158 ? -11.82 8.68 9.328 1 93.38 158 VAL A C 1
ATOM 1259 O O . VAL A 1 158 ? -12.906 8.883 8.789 1 93.38 158 VAL A O 1
ATOM 1262 N N . THR A 1 159 ? -10.922 9.586 9.438 1 92.5 159 THR A N 1
ATOM 1263 C CA . THR A 1 159 ? -10.992 10.844 8.703 1 92.5 159 THR A CA 1
ATOM 1264 C C . THR A 1 159 ? -10.289 10.719 7.355 1 92.5 159 THR A C 1
ATOM 1266 O O . THR A 1 159 ? -9.164 10.227 7.277 1 92.5 159 THR A O 1
ATOM 1269 N N . VAL A 1 160 ? -11.016 11.18 6.324 1 93.62 160 VAL A N 1
ATOM 1270 C CA . VAL A 1 160 ? -10.453 11.102 4.98 1 93.62 160 VAL A CA 1
ATOM 1271 C C . VAL A 1 160 ? -10 12.484 4.527 1 93.62 160 VAL A C 1
ATOM 1273 O O . VAL A 1 160 ? -10.742 13.461 4.656 1 93.62 160 VAL A O 1
ATOM 1276 N N . ILE A 1 161 ? -8.75 12.562 4.039 1 94.62 161 ILE A N 1
ATOM 1277 C CA . ILE A 1 161 ? -8.219 13.797 3.463 1 94.62 161 ILE A CA 1
ATOM 1278 C C . ILE A 1 161 ? -7.848 13.555 2 1 94.62 161 ILE A C 1
ATOM 1280 O O . ILE A 1 161 ? -6.988 12.727 1.697 1 94.62 161 ILE A O 1
ATOM 1284 N N . SER A 1 162 ? -8.484 14.266 1.075 1 95.38 162 SER A N 1
ATOM 1285 C CA . SER A 1 162 ? -8.227 14.125 -0.354 1 95.38 162 SER A CA 1
ATOM 1286 C C . SER A 1 162 ? -8.633 15.383 -1.117 1 95.38 162 SER A C 1
ATOM 1288 O O . SER A 1 162 ? -8.992 16.391 -0.511 1 95.38 162 SER A O 1
ATOM 1290 N N . GLY A 1 163 ? -8.359 15.336 -2.389 1 94.94 163 GLY A N 1
ATOM 1291 C CA . GLY A 1 163 ? -8.828 16.406 -3.258 1 94.94 163 GLY A CA 1
ATOM 1292 C C . GLY A 1 163 ? -8.195 17.75 -2.953 1 94.94 163 GLY A C 1
ATOM 1293 O O . GLY A 1 163 ? -7.012 17.828 -2.635 1 94.94 163 GLY A O 1
ATOM 1294 N N . LYS A 1 164 ? -9.031 18.75 -3.098 1 95.56 164 LYS A N 1
ATOM 1295 C CA . LYS A 1 164 ? -8.562 20.125 -2.92 1 95.56 164 LYS A CA 1
ATOM 1296 C C . LYS A 1 164 ? -8.094 20.359 -1.487 1 95.56 164 LYS A C 1
ATOM 1298 O O . LYS A 1 164 ? -7.125 21.078 -1.259 1 95.56 164 LYS A O 1
ATOM 1303 N N . ARG A 1 165 ? -8.781 19.734 -0.543 1 95.25 165 ARG A N 1
ATOM 1304 C CA . ARG A 1 165 ? -8.375 19.844 0.855 1 95.25 165 ARG A CA 1
ATOM 1305 C C . ARG A 1 165 ? -6.945 19.359 1.053 1 95.25 165 ARG A C 1
ATOM 1307 O O . ARG A 1 165 ? -6.16 20 1.762 1 95.25 165 ARG A O 1
ATOM 1314 N N . LEU A 1 166 ? -6.594 18.344 0.401 1 96.75 166 LEU A N 1
ATOM 1315 C CA . LEU A 1 166 ? -5.258 17.766 0.494 1 96.75 166 LEU A CA 1
ATOM 1316 C C . LEU A 1 166 ? -4.227 18.688 -0.143 1 96.75 166 LEU A C 1
ATOM 1318 O O . LEU A 1 166 ? -3.211 19.016 0.479 1 96.75 166 LEU A O 1
ATOM 1322 N N . THR A 1 167 ? -4.504 19.109 -1.379 1 97.38 167 THR A N 1
ATOM 1323 C CA . THR A 1 167 ? -3.518 19.922 -2.094 1 97.38 167 THR A CA 1
ATOM 1324 C C . THR A 1 167 ? -3.32 21.266 -1.409 1 97.38 167 THR A C 1
ATOM 1326 O O . THR A 1 167 ? -2.193 21.75 -1.309 1 97.38 167 THR A O 1
ATOM 1329 N N . ASP A 1 168 ? -4.391 21.797 -0.92 1 96.56 168 ASP A N 1
ATOM 1330 C CA . ASP A 1 168 ? -4.277 23.062 -0.206 1 96.56 168 ASP A CA 1
ATOM 1331 C C . ASP A 1 168 ? -3.49 22.891 1.092 1 96.56 168 ASP A C 1
ATOM 1333 O O . ASP A 1 168 ? -2.693 23.766 1.458 1 96.56 168 ASP A O 1
ATOM 1337 N N . TRP A 1 169 ? -3.707 21.812 1.741 1 97.31 169 TRP A N 1
ATOM 1338 C CA . TRP A 1 169 ? -3.021 21.516 2.996 1 97.31 169 TRP A CA 1
ATOM 1339 C C . TRP A 1 169 ? -1.53 21.297 2.766 1 97.31 169 TRP A C 1
ATOM 1341 O O . TRP A 1 169 ? -0.698 21.953 3.408 1 97.31 169 TRP A O 1
ATOM 1351 N N . LEU A 1 170 ? -1.165 20.547 1.815 1 97.06 170 LEU A N 1
ATOM 1352 C CA . LEU A 1 170 ? 0.232 20.203 1.583 1 97.06 170 LEU A CA 1
ATOM 1353 C C . LEU A 1 170 ? 1.012 21.406 1.053 1 97.06 170 LEU A C 1
ATOM 1355 O O . LEU A 1 170 ? 2.205 21.547 1.329 1 97.06 170 LEU A O 1
ATOM 1359 N N . SER A 1 171 ? 0.315 22.266 0.341 1 94.88 171 SER A N 1
ATOM 1360 C CA . SER A 1 171 ? 0.973 23.453 -0.202 1 94.88 171 SER A CA 1
ATOM 1361 C C . SER A 1 171 ? 1.151 24.516 0.867 1 94.88 171 SER A C 1
ATOM 1363 O O . SER A 1 171 ? 1.856 25.5 0.651 1 94.88 171 SER A O 1
ATOM 1365 N N . GLY A 1 172 ? 0.506 24.375 1.936 1 93.06 172 GLY A N 1
ATOM 1366 C CA . GLY A 1 172 ? 0.585 25.359 3 1 93.06 172 GLY A CA 1
ATOM 1367 C C . GLY A 1 172 ? -0.425 26.484 2.848 1 93.06 172 GLY A C 1
ATOM 1368 O O . GLY A 1 172 ? -0.379 27.469 3.586 1 93.06 172 GLY A O 1
ATOM 1369 N N . GLU A 1 173 ? -1.293 26.312 1.922 1 91.56 173 GLU A N 1
ATOM 1370 C CA . GLU A 1 173 ? -2.287 27.344 1.68 1 91.56 173 GLU A CA 1
ATOM 1371 C C . GLU A 1 173 ? -3.416 27.281 2.703 1 91.56 173 GLU A C 1
ATOM 1373 O O . GLU A 1 173 ? -4.105 28.281 2.941 1 91.56 173 GLU A O 1
ATOM 1378 N N . ALA A 1 174 ? -3.654 26.141 3.229 1 91.62 174 ALA A N 1
ATOM 1379 C CA . ALA A 1 174 ? -4.684 25.953 4.246 1 91.62 174 ALA A CA 1
ATOM 1380 C C . ALA A 1 174 ? -4.262 24.906 5.273 1 91.62 174 ALA A C 1
ATOM 1382 O O . ALA A 1 174 ? -3.617 23.922 4.93 1 91.62 174 ALA A O 1
ATOM 1383 N N . LYS A 1 175 ? -4.633 25.25 6.492 1 90.5 175 LYS A N 1
ATOM 1384 C CA . LYS A 1 175 ? -4.438 24.234 7.516 1 90.5 175 LYS A CA 1
ATOM 1385 C C . LYS A 1 175 ? -5.574 23.219 7.496 1 90.5 175 LYS A C 1
ATOM 1387 O O . LYS A 1 175 ? -6.633 23.469 6.918 1 90.5 175 LYS A O 1
ATOM 1392 N N . LEU A 1 176 ? -5.297 22.031 8.141 1 87.5 176 LEU A N 1
ATOM 1393 C CA . LEU A 1 176 ? -6.328 21 8.172 1 87.5 176 LEU A CA 1
ATOM 1394 C C . LEU A 1 176 ? -7.516 21.438 9.016 1 87.5 176 LEU A C 1
ATOM 1396 O O . LEU A 1 176 ? -8.656 21.078 8.719 1 87.5 176 LEU A O 1
ATOM 1400 N N . ARG A 1 177 ? -7.156 22.047 10.133 1 84.56 177 ARG A N 1
ATOM 1401 C CA . ARG A 1 177 ? -8.156 22.609 11.023 1 84.56 177 ARG A CA 1
ATOM 1402 C C . ARG A 1 177 ? -7.844 24.062 11.359 1 84.56 177 ARG A C 1
ATOM 1404 O O . ARG A 1 177 ? -6.68 24.469 11.367 1 84.56 177 ARG A O 1
ATOM 1411 N N . MET B 1 1 ? 3.875 -64.688 22.844 1 28.28 1 MET B N 1
ATOM 1412 C CA . MET B 1 1 ? 3.242 -64.25 21.609 1 28.28 1 MET B CA 1
ATOM 1413 C C . MET B 1 1 ? 2.268 -63.062 21.875 1 28.28 1 MET B C 1
ATOM 1415 O O . MET B 1 1 ? 1.11 -63.312 22.234 1 28.28 1 MET B O 1
ATOM 1419 N N . ILE B 1 2 ? 2.73 -62 22.578 1 33.25 2 ILE B N 1
ATOM 1420 C CA . ILE B 1 2 ? 2.025 -60.812 23.094 1 33.25 2 ILE B CA 1
ATOM 1421 C C . ILE B 1 2 ? 1.414 -60.031 21.938 1 33.25 2 ILE B C 1
ATOM 1423 O O . ILE B 1 2 ? 2.115 -59.656 21 1 33.25 2 ILE B O 1
ATOM 1427 N N . ASN B 1 3 ? 0.125 -60.312 21.547 1 29.02 3 ASN B N 1
ATOM 1428 C CA . ASN B 1 3 ? -0.709 -59.688 20.516 1 29.02 3 ASN B CA 1
ATOM 1429 C C . ASN B 1 3 ? -0.774 -58.188 20.688 1 29.02 3 ASN B C 1
ATOM 1431 O O . ASN B 1 3 ? -1.35 -57.688 21.656 1 29.02 3 ASN B O 1
ATOM 1435 N N . PHE B 1 4 ? 0.3 -57.469 20.438 1 35.06 4 PHE B N 1
ATOM 1436 C CA . PHE B 1 4 ? 0.334 -56 20.484 1 35.06 4 PHE B CA 1
ATOM 1437 C C . PHE B 1 4 ? -0.81 -55.406 19.672 1 35.06 4 PHE B C 1
ATOM 1439 O O . PHE B 1 4 ? -0.935 -55.688 18.469 1 35.06 4 PHE B O 1
ATOM 1446 N N . GLN B 1 5 ? -2.035 -55.219 20.266 1 31.12 5 GLN B N 1
ATOM 1447 C CA . GLN B 1 5 ? -3.289 -54.625 19.781 1 31.12 5 GLN B CA 1
ATOM 1448 C C . GLN B 1 5 ? -3.041 -53.406 18.922 1 31.12 5 GLN B C 1
ATOM 1450 O O . GLN B 1 5 ? -2.164 -52.594 19.219 1 31.12 5 GLN B O 1
ATOM 1455 N N . LYS B 1 6 ? -3.555 -53.375 17.719 1 32.56 6 LYS B N 1
ATOM 1456 C CA . LYS B 1 6 ? -3.736 -52.438 16.609 1 32.56 6 LYS B CA 1
ATOM 1457 C C . LYS B 1 6 ? -4.27 -51.125 17.109 1 32.56 6 LYS B C 1
ATOM 1459 O O . LYS B 1 6 ? -5.371 -51.031 17.656 1 32.56 6 LYS B O 1
ATOM 1464 N N . MET B 1 7 ? -3.432 -50.188 17.672 1 28.53 7 MET B N 1
ATOM 1465 C CA . MET B 1 7 ? -3.873 -48.844 17.984 1 28.53 7 MET B CA 1
ATOM 1466 C C . MET B 1 7 ? -4.531 -48.188 16.766 1 28.53 7 MET B C 1
ATOM 1468 O O . MET B 1 7 ? -3.908 -48.062 15.711 1 28.53 7 MET B O 1
ATOM 1472 N N . GLN B 1 8 ? -5.828 -48.312 16.516 1 29.02 8 GLN B N 1
ATOM 1473 C CA . GLN B 1 8 ? -6.613 -47.594 15.531 1 29.02 8 GLN B CA 1
ATOM 1474 C C . GLN B 1 8 ? -6.359 -46.094 15.633 1 29.02 8 GLN B C 1
ATOM 1476 O O . GLN B 1 8 ? -6.598 -45.5 16.672 1 29.02 8 GLN B O 1
ATOM 1481 N N . VAL B 1 9 ? -5.277 -45.625 15.117 1 28.61 9 VAL B N 1
ATOM 1482 C CA . VAL B 1 9 ? -5.121 -44.188 14.914 1 28.61 9 VAL B CA 1
ATOM 1483 C C . VAL B 1 9 ? -6.371 -43.625 14.242 1 28.61 9 VAL B C 1
ATOM 1485 O O . VAL B 1 9 ? -6.664 -43.938 13.086 1 28.61 9 VAL B O 1
ATOM 1488 N N . ALA B 1 10 ? -7.531 -43.5 14.953 1 29.31 10 ALA B N 1
ATOM 1489 C CA . ALA B 1 10 ? -8.695 -42.75 14.469 1 29.31 10 ALA B CA 1
ATOM 1490 C C . ALA B 1 10 ? -8.273 -41.406 13.883 1 29.31 10 ALA B C 1
ATOM 1492 O O . ALA B 1 10 ? -7.527 -40.656 14.508 1 29.31 10 ALA B O 1
ATOM 1493 N N . TRP B 1 11 ? -8.203 -41.281 12.539 1 32.31 11 TRP B N 1
ATOM 1494 C CA . TRP B 1 11 ? -8.133 -40.094 11.672 1 32.31 11 TRP B CA 1
ATOM 1495 C C . TRP B 1 11 ? -9.102 -39 12.141 1 32.31 11 TRP B C 1
ATOM 1497 O O . TRP B 1 11 ? -10.32 -39.219 12.133 1 32.31 11 TRP B O 1
ATOM 1507 N N . LEU B 1 12 ? -8.891 -38.438 13.328 1 30.83 12 LEU B N 1
ATOM 1508 C CA . LEU B 1 12 ? -9.625 -37.188 13.562 1 30.83 12 LEU B CA 1
ATOM 1509 C C . LEU B 1 12 ? -9.633 -36.312 12.32 1 30.83 12 LEU B C 1
ATOM 1511 O O . LEU B 1 12 ? -8.586 -35.844 11.875 1 30.83 12 LEU B O 1
ATOM 1515 N N . ARG B 1 13 ? -10.492 -36.594 11.367 1 33.03 13 ARG B N 1
ATOM 1516 C CA . ARG B 1 13 ? -10.945 -35.656 10.344 1 33.03 13 ARG B CA 1
ATOM 1517 C C . ARG B 1 13 ? -11.227 -34.281 10.953 1 33.03 13 ARG B C 1
ATOM 1519 O O . ARG B 1 13 ? -12.273 -34.094 11.57 1 33.03 13 ARG B O 1
ATOM 1526 N N . LEU B 1 14 ? -10.312 -33.688 11.625 1 33.31 14 LEU B N 1
ATOM 1527 C CA . LEU B 1 14 ? -10.555 -32.281 11.867 1 33.31 14 LEU B CA 1
ATOM 1528 C C . LEU B 1 14 ? -11.062 -31.594 10.602 1 33.31 14 LEU B C 1
ATOM 1530 O O . LEU B 1 14 ? -10.352 -31.5 9.602 1 33.31 14 LEU B O 1
ATOM 1534 N N . SER B 1 15 ? -12.359 -31.703 10.328 1 35.31 15 SER B N 1
ATOM 1535 C CA . SER B 1 15 ? -13.07 -30.812 9.414 1 35.31 15 SER B CA 1
ATOM 1536 C C . SER B 1 15 ? -12.617 -29.375 9.594 1 35.31 15 SER B C 1
ATOM 1538 O O . SER B 1 15 ? -12.883 -28.75 10.625 1 35.31 15 SER B O 1
ATOM 1540 N N . MET B 1 16 ? -11.406 -29.094 9.469 1 33.66 16 MET B N 1
ATOM 1541 C CA . MET B 1 16 ? -11.117 -27.672 9.258 1 33.66 16 MET B CA 1
ATOM 1542 C C . MET B 1 16 ? -12.148 -27.047 8.328 1 33.66 16 MET B C 1
ATOM 1544 O O . MET B 1 16 ? -12.219 -27.391 7.148 1 33.66 16 MET B O 1
ATOM 1548 N N . SER B 1 17 ? -13.344 -26.75 8.844 1 34.12 17 SER B N 1
ATOM 1549 C CA . SER B 1 17 ? -14.258 -25.797 8.211 1 34.12 17 SER B CA 1
ATOM 1550 C C . SER B 1 17 ? -13.492 -24.688 7.488 1 34.12 17 SER B C 1
ATOM 1552 O O . SER B 1 17 ? -12.656 -24.016 8.094 1 34.12 17 SER B O 1
ATOM 1554 N N . ILE B 1 18 ? -13.188 -24.891 6.344 1 36.56 18 ILE B N 1
ATOM 1555 C CA . ILE B 1 18 ? -12.93 -23.828 5.379 1 36.56 18 ILE B CA 1
ATOM 1556 C C . ILE B 1 18 ? -13.844 -22.641 5.66 1 36.56 18 ILE B C 1
ATOM 1558 O O . ILE B 1 18 ? -15.039 -22.688 5.348 1 36.56 18 ILE B O 1
ATOM 1562 N N . HIS B 1 19 ? -13.852 -22.156 6.926 1 34.25 19 HIS B N 1
ATOM 1563 C CA . HIS B 1 19 ? -14.531 -20.875 7.066 1 34.25 19 HIS B CA 1
ATOM 1564 C C . HIS B 1 19 ? -14.188 -19.938 5.91 1 34.25 19 HIS B C 1
ATOM 1566 O O . HIS B 1 19 ? -13.047 -19.469 5.793 1 34.25 19 HIS B O 1
ATOM 1572 N N . ASN B 1 20 ? -14.625 -20.266 4.809 1 33.62 20 ASN B N 1
ATOM 1573 C CA . ASN B 1 20 ? -14.914 -19.297 3.744 1 33.62 20 ASN B CA 1
ATOM 1574 C C . ASN B 1 20 ? -15.562 -18.031 4.293 1 33.62 20 ASN B C 1
ATOM 1576 O O . ASN B 1 20 ? -16.797 -17.938 4.359 1 33.62 20 ASN B O 1
ATOM 1580 N N . TRP B 1 21 ? -15.18 -17.547 5.422 1 34.34 21 TRP B N 1
ATOM 1581 C CA . TRP B 1 21 ? -15.82 -16.328 5.887 1 34.34 21 TRP B CA 1
ATOM 1582 C C . TRP B 1 21 ? -15.844 -15.266 4.789 1 34.34 21 TRP B C 1
ATOM 1584 O O . TRP B 1 21 ? -14.828 -14.625 4.516 1 34.34 21 TRP B O 1
ATOM 1594 N N . SER B 1 22 ? -16.328 -15.516 3.648 1 35.62 22 SER B N 1
ATOM 1595 C CA . SER B 1 22 ? -16.688 -14.586 2.584 1 35.62 22 SER B CA 1
ATOM 1596 C C . SER B 1 22 ? -17.703 -13.562 3.07 1 35.62 22 SER B C 1
ATOM 1598 O O . SER B 1 22 ? -18.875 -13.602 2.682 1 35.62 22 SER B O 1
ATOM 1600 N N . VAL B 1 23 ? -17.891 -13.242 4.344 1 37.06 23 VAL B N 1
ATOM 1601 C CA . VAL B 1 23 ? -19.094 -12.477 4.68 1 37.06 23 VAL B CA 1
ATOM 1602 C C . VAL B 1 23 ? -19.312 -11.383 3.635 1 37.06 23 VAL B C 1
ATOM 1604 O O . VAL B 1 23 ? -20.375 -11.336 2.99 1 37.06 23 VAL B O 1
ATOM 1607 N N . GLY B 1 24 ? -19.406 -9.977 4.137 1 38.78 24 GLY B N 1
ATOM 1608 C CA . GLY B 1 24 ? -20.078 -8.789 3.646 1 38.78 24 GLY B CA 1
ATOM 1609 C C . GLY B 1 24 ? -19.453 -8.242 2.371 1 38.78 24 GLY B C 1
ATOM 1610 O O . GLY B 1 24 ? -19.797 -7.141 1.931 1 38.78 24 GLY B O 1
ATOM 1611 N N . ARG B 1 25 ? -18.312 -8.727 1.95 1 44.12 25 ARG B N 1
ATOM 1612 C CA . ARG B 1 25 ? -17.5 -8.234 0.839 1 44.12 25 ARG B CA 1
ATOM 1613 C C . ARG B 1 25 ? -18.141 -8.586 -0.5 1 44.12 25 ARG B C 1
ATOM 1615 O O . ARG B 1 25 ? -17.484 -8.539 -1.541 1 44.12 25 ARG B O 1
ATOM 1622 N N . LYS B 1 26 ? -19.25 -8.867 -0.468 1 50 26 LYS B N 1
ATOM 1623 C CA . LYS B 1 26 ? -19.656 -9.719 -1.582 1 50 26 LYS B CA 1
ATOM 1624 C C . LYS B 1 26 ? -19.406 -9.039 -2.92 1 50 26 LYS B C 1
ATOM 1626 O O . LYS B 1 26 ? -18.812 -9.633 -3.826 1 50 26 LYS B O 1
ATOM 1631 N N . GLY B 1 27 ? -19.984 -7.863 -2.955 1 50.53 27 GLY B N 1
ATOM 1632 C CA . GLY B 1 27 ? -20.078 -7.406 -4.332 1 50.53 27 GLY B CA 1
ATOM 1633 C C . GLY B 1 27 ? -18.734 -7 -4.91 1 50.53 27 GLY B C 1
ATOM 1634 O O . GLY B 1 27 ? -18.375 -7.422 -6.012 1 50.53 27 GLY B O 1
ATOM 1635 N N . GLY B 1 28 ? -17.781 -6.344 -4.078 1 65.06 28 GLY B N 1
ATOM 1636 C CA . GLY B 1 28 ? -16.547 -5.875 -4.664 1 65.06 28 GLY B CA 1
ATOM 1637 C C . GLY B 1 28 ? -15.516 -6.977 -4.863 1 65.06 28 GLY B C 1
ATOM 1638 O O . GLY B 1 28 ? -14.75 -6.953 -5.828 1 65.06 28 GLY B O 1
ATOM 1639 N N . HIS B 1 29 ? -15.695 -7.973 -4.008 1 73.75 29 HIS B N 1
ATOM 1640 C CA . HIS B 1 29 ? -14.742 -9.07 -4.07 1 73.75 29 HIS B CA 1
ATOM 1641 C C . HIS B 1 29 ? -14.984 -9.945 -5.297 1 73.75 29 HIS B C 1
ATOM 1643 O O . HIS B 1 29 ? -14.031 -10.328 -5.988 1 73.75 29 HIS B O 1
ATOM 1649 N N . ARG B 1 30 ? -16.172 -10.148 -5.512 1 74.25 30 ARG B N 1
ATOM 1650 C CA . ARG B 1 30 ? -16.5 -10.938 -6.691 1 74.25 30 ARG B CA 1
ATOM 1651 C C . ARG B 1 30 ? -16.031 -10.25 -7.969 1 74.25 30 ARG B C 1
ATOM 1653 O O . ARG B 1 30 ? -15.5 -10.898 -8.867 1 74.25 30 ARG B O 1
ATOM 1660 N N . TYR B 1 31 ? -16.281 -8.945 -7.953 1 75.88 31 TYR B N 1
ATOM 1661 C CA . TYR B 1 31 ? -15.836 -8.164 -9.102 1 75.88 31 TYR B CA 1
ATOM 1662 C C . TYR B 1 31 ? -14.328 -8.258 -9.266 1 75.88 31 TYR B C 1
ATOM 1664 O O . TYR B 1 31 ? -13.828 -8.453 -10.375 1 75.88 31 TYR B O 1
ATOM 1672 N N . ARG B 1 32 ? -13.703 -8.305 -8.219 1 79.88 32 ARG B N 1
ATOM 1673 C CA . ARG B 1 32 ? -12.242 -8.32 -8.258 1 79.88 32 ARG B CA 1
ATOM 1674 C C . ARG B 1 32 ? -11.719 -9.664 -8.75 1 79.88 32 ARG B C 1
ATOM 1676 O O . ARG B 1 32 ? -10.766 -9.719 -9.523 1 79.88 32 ARG B O 1
ATOM 1683 N N . ILE B 1 33 ? -12.367 -10.633 -8.328 1 80.75 33 ILE B N 1
ATOM 1684 C CA . ILE B 1 33 ? -11.961 -11.969 -8.734 1 80.75 33 ILE B CA 1
ATOM 1685 C C . ILE B 1 33 ? -12.195 -12.141 -10.234 1 80.75 33 ILE B C 1
ATOM 1687 O O . ILE B 1 33 ? -11.305 -12.609 -10.953 1 80.75 33 ILE B O 1
ATOM 1691 N N . LYS B 1 34 ? -13.297 -11.656 -10.695 1 83.75 34 LYS B N 1
ATOM 1692 C CA . LYS B 1 34 ? -13.602 -11.727 -12.117 1 83.75 34 LYS B CA 1
ATOM 1693 C C . LYS B 1 34 ? -12.625 -10.875 -12.93 1 83.75 34 LYS B C 1
ATOM 1695 O O . LYS B 1 34 ? -12.125 -11.32 -13.961 1 83.75 34 LYS B O 1
ATOM 1700 N N . SER B 1 35 ? -12.344 -9.75 -12.469 1 85.5 35 SER B N 1
ATOM 1701 C CA . SER B 1 35 ? -11.438 -8.836 -13.148 1 85.5 35 SER B CA 1
ATOM 1702 C C . SER B 1 35 ? -10.023 -9.398 -13.203 1 85.5 35 SER B C 1
ATOM 1704 O O . SER B 1 35 ? -9.312 -9.227 -14.195 1 85.5 35 SER B O 1
ATOM 1706 N N . ALA B 1 36 ? -9.703 -10.062 -12.156 1 89.06 36 ALA B N 1
ATOM 1707 C CA . ALA B 1 36 ? -8.375 -10.68 -12.125 1 89.06 36 ALA B CA 1
ATOM 1708 C C . ALA B 1 36 ? -8.25 -11.758 -13.195 1 89.06 36 ALA B C 1
ATOM 1710 O O . ALA B 1 36 ? -7.246 -11.82 -13.906 1 89.06 36 ALA B O 1
ATOM 1711 N N . GLY B 1 37 ? -9.234 -12.523 -13.312 1 88.38 37 GLY B N 1
ATOM 1712 C CA . GLY B 1 37 ? -9.242 -13.539 -14.359 1 88.38 37 GLY B CA 1
ATOM 1713 C C . GLY B 1 37 ? -9.102 -12.953 -15.75 1 88.38 37 GLY B C 1
ATOM 1714 O O . GLY B 1 37 ? -8.328 -13.461 -16.562 1 88.38 37 GLY B O 1
ATOM 1715 N N . LYS B 1 38 ? -9.828 -11.883 -15.969 1 89.19 38 LYS B N 1
ATOM 1716 C CA . LYS B 1 38 ? -9.766 -11.211 -17.266 1 89.19 38 LYS B CA 1
ATOM 1717 C C . LYS B 1 38 ? -8.375 -10.625 -17.516 1 89.19 38 LYS B C 1
ATOM 1719 O O . LYS B 1 38 ? -7.859 -10.688 -18.625 1 89.19 38 LYS B O 1
ATOM 1724 N N . THR B 1 39 ? -7.84 -10.102 -16.547 1 89 39 THR B N 1
ATOM 1725 C CA . THR B 1 39 ? -6.535 -9.469 -16.672 1 89 39 THR B CA 1
ATOM 1726 C C . THR B 1 39 ? -5.445 -10.508 -16.922 1 89 39 THR B C 1
ATOM 1728 O O . THR B 1 39 ? -4.512 -10.266 -17.688 1 89 39 THR B O 1
ATOM 1731 N N . ILE B 1 40 ? -5.609 -11.664 -16.297 1 90.31 40 ILE B N 1
ATOM 1732 C CA . ILE B 1 40 ? -4.664 -12.75 -16.516 1 90.31 40 ILE B CA 1
ATOM 1733 C C . ILE B 1 40 ? -4.723 -13.195 -17.984 1 90.31 40 ILE B C 1
ATOM 1735 O O . ILE B 1 40 ? -3.689 -13.406 -18.609 1 90.31 40 ILE B O 1
ATOM 1739 N N . GLN B 1 41 ? -5.871 -13.266 -18.484 1 90.75 41 GLN B N 1
ATOM 1740 C CA . GLN B 1 41 ? -6.039 -13.602 -19.891 1 90.75 41 GLN B CA 1
ATOM 1741 C C . GLN B 1 41 ? -5.414 -12.531 -20.781 1 90.75 41 GLN B C 1
ATOM 1743 O O . GLN B 1 41 ? -4.754 -12.844 -21.781 1 90.75 41 GLN B O 1
ATOM 1748 N N . LYS B 1 42 ? -5.633 -11.289 -20.406 1 92.06 42 LYS B N 1
ATOM 1749 C CA . LYS B 1 42 ? -5.078 -10.188 -21.188 1 92.06 42 LYS B CA 1
ATOM 1750 C C . LYS B 1 42 ? -3.555 -10.234 -21.203 1 92.06 42 LYS B C 1
ATOM 1752 O O . LYS B 1 42 ? -2.936 -10.078 -22.25 1 92.06 42 LYS B O 1
ATOM 1757 N N . ILE B 1 43 ? -2.998 -10.477 -20.078 1 94.06 43 ILE B N 1
ATOM 1758 C CA . ILE B 1 43 ? -1.543 -10.516 -19.984 1 94.06 43 ILE B CA 1
ATOM 1759 C C . ILE B 1 43 ? -1.013 -11.672 -20.828 1 94.06 43 ILE B C 1
ATOM 1761 O O . ILE B 1 43 ? 0.043 -11.562 -21.453 1 94.06 43 ILE B O 1
ATOM 1765 N N . SER B 1 44 ? -1.706 -12.75 -20.875 1 92.69 44 SER B N 1
ATOM 1766 C CA . SER B 1 44 ? -1.309 -13.906 -21.672 1 92.69 44 SER B CA 1
ATOM 1767 C C . SER B 1 44 ? -1.379 -13.594 -23.156 1 92.69 44 SER B C 1
ATOM 1769 O O . SER B 1 44 ? -0.62 -14.156 -23.953 1 92.69 44 SER B O 1
ATOM 1771 N N . ASP B 1 45 ? -2.191 -12.656 -23.516 1 94.69 45 ASP B N 1
ATOM 1772 C CA . ASP B 1 45 ? -2.412 -12.328 -24.922 1 94.69 45 ASP B CA 1
ATOM 1773 C C . ASP B 1 45 ? -1.412 -11.281 -25.406 1 94.69 45 ASP B C 1
ATOM 1775 O O . ASP B 1 45 ? -1.217 -11.109 -26.609 1 94.69 45 ASP B O 1
ATOM 1779 N N . ILE B 1 46 ? -0.83 -10.578 -24.531 1 95.62 46 ILE B N 1
ATOM 1780 C CA . ILE B 1 46 ? 0.097 -9.508 -24.891 1 95.62 46 ILE B CA 1
ATOM 1781 C C . ILE B 1 46 ? 1.383 -10.109 -25.453 1 95.62 46 ILE B C 1
ATOM 1783 O O . ILE B 1 46 ? 2.055 -10.898 -24.781 1 95.62 46 ILE B O 1
ATOM 1787 N N . ARG B 1 47 ? 1.654 -9.711 -26.672 1 94.31 47 ARG B N 1
ATOM 1788 C CA . ARG B 1 47 ? 2.875 -10.125 -27.359 1 94.31 47 ARG B CA 1
ATOM 1789 C C . ARG B 1 47 ? 3.525 -8.938 -28.062 1 94.31 47 ARG B C 1
ATOM 1791 O O . ARG B 1 47 ? 2.836 -8.117 -28.672 1 94.31 47 ARG B O 1
ATOM 1798 N N . GLY B 1 48 ? 4.824 -8.828 -27.922 1 94.56 48 GLY B N 1
ATOM 1799 C CA . GLY B 1 48 ? 5.617 -7.871 -28.672 1 94.56 48 GLY B CA 1
ATOM 1800 C C . GLY B 1 48 ? 6.426 -8.516 -29.797 1 94.56 48 GLY B C 1
ATOM 1801 O O . GLY B 1 48 ? 6.254 -9.695 -30.094 1 94.56 48 GLY B O 1
ATOM 1802 N N . GLY B 1 49 ? 7.273 -7.707 -30.438 1 95.69 49 GLY B N 1
ATOM 1803 C CA . GLY B 1 49 ? 8.094 -8.195 -31.531 1 95.69 49 GLY B CA 1
ATOM 1804 C C . GLY B 1 49 ? 9.133 -9.211 -31.094 1 95.69 49 GLY B C 1
ATOM 1805 O O . GLY B 1 49 ? 9.625 -10 -31.906 1 95.69 49 GLY B O 1
ATOM 1806 N N . ASP B 1 50 ? 9.539 -9.078 -29.891 1 96.38 50 ASP B N 1
ATOM 1807 C CA . ASP B 1 50 ? 10.469 -10.023 -29.266 1 96.38 50 ASP B CA 1
ATOM 1808 C C . ASP B 1 50 ? 10.203 -10.156 -27.766 1 96.38 50 ASP B C 1
ATOM 1810 O O . ASP B 1 50 ? 9.227 -9.602 -27.25 1 96.38 50 ASP B O 1
ATOM 1814 N N . ASP B 1 51 ? 11.031 -10.906 -27.141 1 94.81 51 ASP B N 1
ATOM 1815 C CA . ASP B 1 51 ? 10.82 -11.195 -25.734 1 94.81 51 ASP B CA 1
ATOM 1816 C C . ASP B 1 51 ? 10.922 -9.922 -24.891 1 94.81 51 ASP B C 1
ATOM 1818 O O . ASP B 1 51 ? 10.195 -9.766 -23.906 1 94.81 51 ASP B O 1
ATOM 1822 N N . GLY B 1 52 ? 11.82 -9.102 -25.219 1 96.94 52 GLY B N 1
ATOM 1823 C CA . GLY B 1 52 ? 12 -7.844 -24.5 1 96.94 52 GLY B CA 1
ATOM 1824 C C . GLY B 1 52 ? 10.789 -6.93 -24.594 1 96.94 52 GLY B C 1
ATOM 1825 O O . GLY B 1 52 ? 10.367 -6.355 -23.594 1 96.94 52 GLY B O 1
ATOM 1826 N N . GLU B 1 53 ? 10.258 -6.883 -25.734 1 97.56 53 GLU B N 1
ATOM 1827 C CA . GLU B 1 53 ? 9.086 -6.039 -25.953 1 97.56 53 GLU B CA 1
ATOM 1828 C C . GLU B 1 53 ? 7.852 -6.633 -25.281 1 97.56 53 GLU B C 1
ATOM 1830 O O . GLU B 1 53 ? 7.004 -5.902 -24.766 1 97.56 53 GLU B O 1
ATOM 1835 N N . THR B 1 54 ? 7.785 -7.98 -25.422 1 97.25 54 THR B N 1
ATOM 1836 C CA . THR B 1 54 ? 6.684 -8.648 -24.734 1 97.25 54 THR B CA 1
ATOM 1837 C C . THR B 1 54 ? 6.711 -8.336 -23.234 1 97.25 54 THR B C 1
ATOM 1839 O O . THR B 1 54 ? 5.688 -7.965 -22.656 1 97.25 54 THR B O 1
ATOM 1842 N N . PHE B 1 55 ? 7.887 -8.398 -22.656 1 97.25 55 PHE B N 1
ATOM 1843 C CA . PHE B 1 55 ? 8.047 -8.086 -21.234 1 97.25 55 PHE B CA 1
ATOM 1844 C C . PHE B 1 55 ? 7.66 -6.641 -20.953 1 97.25 55 PHE B C 1
ATOM 1846 O O . PHE B 1 55 ? 6.902 -6.371 -20.016 1 97.25 55 PHE B O 1
ATOM 1853 N N . ALA B 1 56 ? 8.148 -5.758 -21.781 1 97 56 ALA B N 1
ATOM 1854 C CA . ALA B 1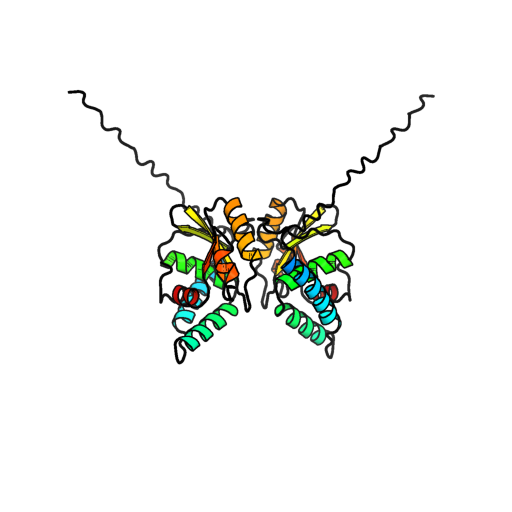 56 ? 7.902 -4.332 -21.578 1 97 56 ALA B CA 1
ATOM 1855 C C . ALA B 1 56 ? 6.41 -4.02 -21.625 1 97 56 ALA B C 1
ATOM 1857 O O . ALA B 1 56 ? 5.91 -3.23 -20.812 1 97 56 ALA B O 1
ATOM 1858 N N . ARG B 1 57 ? 5.711 -4.648 -22.484 1 97.5 57 ARG B N 1
ATOM 1859 C CA . ARG B 1 57 ? 4.277 -4.414 -22.625 1 97.5 57 ARG B CA 1
ATOM 1860 C C . ARG B 1 57 ? 3.51 -5.004 -21.438 1 97.5 57 ARG B C 1
ATOM 1862 O O . ARG B 1 57 ? 2.6 -4.367 -20.906 1 97.5 57 ARG B O 1
ATOM 1869 N N . ARG B 1 58 ? 3.9 -6.188 -21.031 1 97.62 58 ARG B N 1
ATOM 1870 C CA . ARG B 1 58 ? 3.209 -6.859 -19.938 1 97.62 58 ARG B CA 1
ATOM 1871 C C . ARG B 1 58 ? 3.424 -6.121 -18.609 1 97.62 58 ARG B C 1
ATOM 1873 O O . ARG B 1 58 ? 2.471 -5.875 -17.875 1 97.62 58 ARG B O 1
ATOM 1880 N N . ILE B 1 59 ? 4.645 -5.742 -18.328 1 97.12 59 ILE B N 1
ATOM 1881 C CA . ILE B 1 59 ? 4.949 -5.086 -17.062 1 97.12 59 ILE B CA 1
ATOM 1882 C C . ILE B 1 59 ? 4.316 -3.697 -17.031 1 97.12 59 ILE B C 1
ATOM 1884 O O . ILE B 1 59 ? 3.838 -3.244 -15.984 1 97.12 59 ILE B O 1
ATOM 1888 N N . GLY B 1 60 ? 4.305 -2.982 -18.172 1 95.25 60 GLY B N 1
ATOM 1889 C CA . GLY B 1 60 ? 3.619 -1.707 -18.281 1 95.25 60 GLY B CA 1
ATOM 1890 C C . GLY B 1 60 ? 2.129 -1.805 -18.016 1 95.25 60 GLY B C 1
ATOM 1891 O O . GLY B 1 60 ? 1.558 -0.949 -17.344 1 95.25 60 GLY B O 1
ATOM 1892 N N . TYR B 1 61 ? 1.553 -2.855 -18.594 1 95.19 61 TYR B N 1
ATOM 1893 C CA . TYR B 1 61 ? 0.132 -3.102 -18.375 1 95.19 61 TYR B CA 1
ATOM 1894 C C . TYR B 1 61 ? -0.157 -3.326 -16.891 1 95.19 61 TYR B C 1
ATOM 1896 O O . TYR B 1 61 ? -1.085 -2.73 -16.344 1 95.19 61 TYR B O 1
ATOM 1904 N N . LEU B 1 62 ? 0.603 -4.113 -16.219 1 95.81 62 LEU B N 1
ATOM 1905 C CA . LEU B 1 62 ? 0.405 -4.441 -14.812 1 95.81 62 LEU B CA 1
ATOM 1906 C C . LEU B 1 62 ? 0.515 -3.191 -13.945 1 95.81 62 LEU B C 1
ATOM 1908 O O . LEU B 1 62 ? -0.178 -3.072 -12.93 1 95.81 62 LEU B O 1
ATOM 1912 N N . ARG B 1 63 ? 1.358 -2.252 -14.32 1 92.69 63 ARG B N 1
ATOM 1913 C CA . ARG B 1 63 ? 1.584 -1.034 -13.547 1 92.69 63 ARG B CA 1
ATOM 1914 C C . ARG B 1 63 ? 0.359 -0.128 -13.586 1 92.69 63 ARG B C 1
ATOM 1916 O O . ARG B 1 63 ? 0.222 0.775 -12.758 1 92.69 63 ARG B O 1
ATOM 1923 N N . ASN B 1 64 ? -0.55 -0.457 -14.523 1 89.31 64 ASN B N 1
ATOM 1924 C CA . ASN B 1 64 ? -1.637 0.491 -14.742 1 89.31 64 ASN B CA 1
ATOM 1925 C C . ASN B 1 64 ? -2.988 -0.103 -14.359 1 89.31 64 ASN B C 1
ATOM 1927 O O . ASN B 1 64 ? -4.023 0.543 -14.516 1 89.31 64 ASN B O 1
ATOM 1931 N N . ILE B 1 65 ? -3.023 -1.247 -13.898 1 90.12 65 ILE B N 1
ATOM 1932 C CA . ILE B 1 65 ? -4.301 -1.838 -13.516 1 90.12 65 ILE B CA 1
ATOM 1933 C C . ILE B 1 65 ? -4.617 -1.482 -12.062 1 90.12 65 ILE B C 1
ATOM 1935 O O . ILE B 1 65 ? -3.77 -0.935 -11.352 1 90.12 65 ILE B O 1
ATOM 1939 N N . ASP B 1 66 ? -5.855 -1.79 -11.664 1 88.69 66 ASP B N 1
ATOM 1940 C CA . ASP B 1 66 ? -6.281 -1.603 -10.281 1 88.69 66 ASP B CA 1
ATOM 1941 C C . ASP B 1 66 ? -5.43 -2.441 -9.328 1 88.69 66 ASP B C 1
ATOM 1943 O O . ASP B 1 66 ? -5.18 -3.621 -9.586 1 88.69 66 ASP B O 1
ATOM 1947 N N . PRO B 1 67 ? -4.945 -1.779 -8.242 1 90 67 PRO B N 1
ATOM 1948 C CA . PRO B 1 67 ? -4.098 -2.527 -7.312 1 90 67 PRO B CA 1
ATOM 1949 C C . PRO B 1 67 ? -4.801 -3.75 -6.727 1 90 67 PRO B C 1
ATOM 1951 O O . PRO B 1 67 ? -4.16 -4.773 -6.48 1 90 67 PRO B O 1
ATOM 1954 N N . MET B 1 68 ? -6.062 -3.658 -6.469 1 88.5 68 MET B N 1
ATOM 1955 C CA . MET B 1 68 ? -6.789 -4.789 -5.895 1 88.5 68 MET B CA 1
ATOM 1956 C C . MET B 1 68 ? -6.895 -5.934 -6.898 1 88.5 68 MET B C 1
ATOM 1958 O O . MET B 1 68 ? -6.883 -7.102 -6.512 1 88.5 68 MET B O 1
ATOM 1962 N N . VAL B 1 69 ? -7 -5.547 -8.133 1 91.25 69 VAL B N 1
ATOM 1963 C CA . VAL B 1 69 ? -7.02 -6.559 -9.18 1 91.25 69 VAL B CA 1
ATOM 1964 C C . VAL B 1 69 ? -5.652 -7.238 -9.273 1 91.25 69 VAL B C 1
ATOM 1966 O O . VAL B 1 69 ? -5.566 -8.461 -9.406 1 91.25 69 VAL B O 1
ATOM 1969 N N . PHE B 1 70 ? -4.613 -6.426 -9.195 1 94.62 70 PHE B N 1
ATOM 1970 C CA . PHE B 1 70 ? -3.264 -6.977 -9.203 1 94.62 70 PHE B CA 1
ATOM 1971 C C . PHE B 1 70 ? -3.078 -7.98 -8.078 1 94.62 70 PHE B C 1
ATOM 1973 O O . PHE B 1 70 ? -2.557 -9.078 -8.289 1 94.62 70 PHE B O 1
ATOM 1980 N N . GLU B 1 71 ? -3.512 -7.633 -6.887 1 94.31 71 GLU B N 1
ATOM 1981 C CA . GLU B 1 71 ? -3.43 -8.531 -5.738 1 94.31 71 GLU B CA 1
ATOM 1982 C C . GLU B 1 71 ? -4.172 -9.836 -6.008 1 94.31 71 GLU B C 1
ATOM 1984 O O . GLU B 1 71 ? -3.646 -10.922 -5.742 1 94.31 71 GLU B O 1
ATOM 1989 N N . GLU B 1 72 ? -5.32 -9.711 -6.523 1 94.19 72 GLU B N 1
ATOM 1990 C CA . GLU B 1 72 ? -6.125 -10.898 -6.793 1 94.19 72 GLU B CA 1
ATOM 1991 C C . GLU B 1 72 ? -5.48 -11.773 -7.863 1 94.19 72 GLU B C 1
ATOM 1993 O O . GLU B 1 72 ? -5.559 -13 -7.801 1 94.19 72 GLU B O 1
ATOM 1998 N N . MET B 1 73 ? -4.875 -11.164 -8.844 1 96 73 MET B N 1
ATOM 1999 C CA . MET B 1 73 ? -4.164 -11.914 -9.883 1 96 73 MET B CA 1
ATOM 2000 C C . MET B 1 73 ? -3.084 -12.797 -9.266 1 96 73 MET B C 1
ATOM 2002 O O . MET B 1 73 ? -2.908 -13.945 -9.672 1 96 73 MET B O 1
ATOM 2006 N N . VAL B 1 74 ? -2.381 -12.281 -8.32 1 97.19 74 VAL B N 1
ATOM 2007 C CA . VAL B 1 74 ? -1.289 -12.984 -7.664 1 97.19 74 VAL B CA 1
ATOM 2008 C C . VAL B 1 74 ? -1.843 -14.172 -6.879 1 97.19 74 VAL B C 1
ATOM 2010 O O . VAL B 1 74 ? -1.332 -15.289 -6.988 1 97.19 74 VAL B O 1
ATOM 2013 N N . LEU B 1 75 ? -2.924 -13.922 -6.129 1 96.31 75 LEU B N 1
ATOM 2014 C CA . LEU B 1 75 ? -3.541 -14.992 -5.355 1 96.31 75 LEU B CA 1
ATOM 2015 C C . LEU B 1 75 ? -4.059 -16.094 -6.273 1 96.31 75 LEU B C 1
ATOM 2017 O O . LEU B 1 75 ? -3.844 -17.281 -6.008 1 96.31 75 LEU B O 1
ATOM 2021 N N . ASP B 1 76 ? -4.648 -15.695 -7.336 1 95.56 76 ASP B N 1
ATOM 2022 C CA . ASP B 1 76 ? -5.172 -16.656 -8.305 1 95.56 76 ASP B CA 1
ATOM 2023 C C . ASP B 1 76 ? -4.047 -17.484 -8.93 1 95.56 76 ASP B C 1
ATOM 2025 O O . ASP B 1 76 ? -4.215 -18.672 -9.195 1 95.56 76 ASP B O 1
ATOM 2029 N N . ALA B 1 77 ? -3 -16.812 -9.211 1 96.56 77 ALA B N 1
ATOM 2030 C CA . ALA B 1 77 ? -1.865 -17.516 -9.812 1 96.56 77 ALA B CA 1
ATOM 2031 C C . ALA B 1 77 ? -1.32 -18.578 -8.875 1 96.56 77 ALA B C 1
ATOM 2033 O O . ALA B 1 77 ? -0.975 -19.688 -9.305 1 96.56 77 ALA B O 1
ATOM 2034 N N . PHE B 1 78 ? -1.227 -18.25 -7.598 1 96.88 78 PHE B N 1
ATOM 2035 C CA . PHE B 1 78 ? -0.822 -19.266 -6.625 1 96.88 78 PHE B CA 1
ATOM 2036 C C . PHE B 1 78 ? -1.785 -20.438 -6.641 1 96.88 78 PHE B C 1
ATOM 2038 O O . PHE B 1 78 ? -1.357 -21.594 -6.652 1 96.88 78 PHE B O 1
ATOM 2045 N N . GLN B 1 79 ? -3.043 -20.141 -6.621 1 95.19 79 GLN B N 1
ATOM 2046 C CA . GLN B 1 79 ? -4.059 -21.188 -6.645 1 95.19 79 GLN B CA 1
ATOM 2047 C C . GLN B 1 79 ? -3.936 -22.047 -7.906 1 95.19 79 GLN B C 1
ATOM 2049 O O . GLN B 1 79 ? -4.012 -23.266 -7.84 1 95.19 79 GLN B O 1
ATOM 2054 N N . ARG B 1 80 ? -3.756 -21.375 -8.945 1 94.06 80 ARG B N 1
ATOM 2055 C CA . ARG B 1 80 ? -3.598 -22.078 -10.227 1 94.06 80 ARG B CA 1
ATOM 2056 C C . ARG B 1 80 ? -2.436 -23.062 -10.172 1 94.06 80 ARG B C 1
ATOM 2058 O O . ARG B 1 80 ? -2.51 -24.141 -10.75 1 94.06 80 ARG B O 1
ATOM 2065 N N . ASP B 1 81 ? -1.409 -22.688 -9.484 1 96 81 ASP B N 1
ATOM 2066 C CA . ASP B 1 81 ? -0.218 -23.516 -9.383 1 96 81 ASP B CA 1
ATOM 2067 C C . ASP B 1 81 ? -0.399 -24.609 -8.336 1 96 81 ASP B C 1
ATOM 2069 O O . ASP B 1 81 ? 0.513 -25.406 -8.094 1 96 81 ASP B O 1
ATOM 2073 N N . GLY B 1 82 ? -1.538 -24.641 -7.629 1 95.12 82 GLY B N 1
ATOM 2074 C CA . GLY B 1 82 ? -1.856 -25.75 -6.738 1 95.12 82 GLY B CA 1
ATOM 2075 C C . GLY B 1 82 ? -1.59 -25.422 -5.277 1 95.12 82 GLY B C 1
ATOM 2076 O O . GLY B 1 82 ? -1.629 -26.312 -4.43 1 95.12 82 GLY B O 1
ATOM 2077 N N . TYR B 1 83 ? -1.319 -24.203 -4.973 1 97 83 TYR B N 1
ATOM 2078 C CA . TYR B 1 83 ? -1.074 -23.828 -3.586 1 97 83 TYR B CA 1
ATOM 2079 C C . TYR B 1 83 ? -2.377 -23.469 -2.879 1 97 83 TYR B C 1
ATOM 2081 O O . TYR B 1 83 ? -3.314 -22.969 -3.506 1 97 83 TYR B O 1
ATOM 2089 N N . THR B 1 84 ? -2.393 -23.75 -1.612 1 97.44 84 THR B N 1
ATOM 2090 C CA . THR B 1 84 ? -3.482 -23.266 -0.776 1 97.44 84 THR B CA 1
ATOM 2091 C C . THR B 1 84 ? -3.275 -21.797 -0.426 1 97.44 84 THR B C 1
ATOM 2093 O O . THR B 1 84 ? -2.18 -21.391 -0.029 1 97.44 84 THR B O 1
ATOM 2096 N N . ILE B 1 85 ? -4.355 -21 -0.61 1 96.38 85 ILE B N 1
ATOM 2097 C CA . ILE B 1 85 ? -4.254 -19.578 -0.291 1 96.38 85 ILE B CA 1
ATOM 2098 C C . ILE B 1 85 ? -5.324 -19.203 0.735 1 96.38 85 ILE B C 1
ATOM 2100 O O . ILE B 1 85 ? -6.301 -19.938 0.915 1 96.38 85 ILE B O 1
ATOM 2104 N N . GLN B 1 86 ? -5.074 -18.141 1.456 1 93.75 86 GLN B N 1
ATOM 2105 C CA . GLN B 1 86 ? -6.043 -17.469 2.312 1 93.75 86 GLN B CA 1
ATOM 2106 C C . GLN B 1 86 ? -6.184 -16 1.939 1 93.75 86 GLN B C 1
ATOM 2108 O O . GLN B 1 86 ? -5.219 -15.234 2.029 1 93.75 86 GLN B O 1
ATOM 2113 N N . ARG B 1 87 ? -7.34 -15.664 1.484 1 89.25 87 ARG B N 1
ATOM 2114 C CA . ARG B 1 87 ? -7.641 -14.266 1.177 1 89.25 87 ARG B CA 1
ATOM 2115 C C . ARG B 1 87 ? -8.008 -13.492 2.439 1 89.25 87 ARG B C 1
ATOM 2117 O O . ARG B 1 87 ? -8.594 -14.055 3.367 1 89.25 87 ARG B O 1
ATOM 2124 N N . ASN B 1 88 ? -7.512 -12.258 2.484 1 76.69 88 ASN B N 1
ATOM 2125 C CA . ASN B 1 88 ? -7.871 -11.461 3.65 1 76.69 88 ASN B CA 1
ATOM 2126 C C . ASN B 1 88 ? -9.383 -11.242 3.738 1 76.69 88 ASN B C 1
ATOM 2128 O O . ASN B 1 88 ? -10.047 -11.062 2.717 1 76.69 88 ASN B O 1
ATOM 2132 N N . ALA B 1 89 ? -9.82 -11.633 4.98 1 62.12 89 ALA B N 1
ATOM 2133 C CA . ALA B 1 89 ? -11.227 -11.312 5.188 1 62.12 89 ALA B CA 1
ATOM 2134 C C . ALA B 1 89 ? -11.453 -9.805 5.188 1 62.12 89 ALA B C 1
ATOM 2136 O O . ALA B 1 89 ? -10.547 -9.031 5.523 1 62.12 89 ALA B O 1
ATOM 2137 N N . ARG B 1 90 ? -12.602 -9.422 4.816 1 54.91 90 ARG B N 1
ATOM 2138 C CA . ARG B 1 90 ? -13.062 -8.047 4.93 1 54.91 90 ARG B CA 1
ATOM 2139 C C . ARG B 1 90 ? -12.883 -7.523 6.352 1 54.91 90 ARG B C 1
ATOM 2141 O O . ARG B 1 90 ? -13.109 -8.25 7.32 1 54.91 90 ARG B O 1
ATOM 2148 N N . TYR B 1 91 ? -12.047 -6.531 6.562 1 56.09 91 TYR B N 1
ATOM 2149 C CA . TYR B 1 91 ? -12.008 -5.773 7.809 1 56.09 91 TYR B CA 1
ATOM 2150 C C . TYR B 1 91 ? -11.062 -6.422 8.812 1 56.09 91 TYR B C 1
ATOM 2152 O O . TYR B 1 91 ? -11.273 -6.32 10.023 1 56.09 91 TYR B O 1
ATOM 2160 N N . THR B 1 92 ? -10.133 -7.262 8.156 1 60.19 92 THR B N 1
ATOM 2161 C CA . THR B 1 92 ? -9.156 -7.773 9.109 1 60.19 92 THR B CA 1
ATOM 2162 C C . THR B 1 92 ? -7.957 -6.84 9.211 1 60.19 92 THR B C 1
ATOM 2164 O O . THR B 1 92 ? -7.605 -6.164 8.242 1 60.19 92 THR B O 1
ATOM 2167 N N . GLY B 1 93 ? -7.742 -6.18 10.344 1 64.88 93 GLY B N 1
ATOM 2168 C CA . GLY B 1 93 ? -6.512 -5.48 10.672 1 64.88 93 GLY B CA 1
ATOM 2169 C C . GLY B 1 93 ? -5.266 -6.305 10.414 1 64.88 93 GLY B C 1
ATOM 2170 O O . GLY B 1 93 ? -4.566 -6.691 11.352 1 64.88 93 GLY B O 1
ATOM 2171 N N . ASP B 1 94 ? -5.027 -6.707 9.102 1 62.75 94 ASP B N 1
ATOM 2172 C CA . ASP B 1 94 ? -3.91 -7.602 8.82 1 62.75 94 ASP B CA 1
ATOM 2173 C C . ASP B 1 94 ? -2.656 -6.816 8.445 1 62.75 94 ASP B C 1
ATOM 2175 O O . ASP B 1 94 ? -1.682 -7.391 7.953 1 62.75 94 ASP B O 1
ATOM 2179 N N . GLY B 1 95 ? -2.633 -5.629 8.727 1 68.75 95 GLY B N 1
ATOM 2180 C CA . GLY B 1 95 ? -1.396 -4.867 8.656 1 68.75 95 GLY B CA 1
ATOM 2181 C C . GLY B 1 95 ? -0.944 -4.594 7.234 1 68.75 95 GLY B C 1
ATOM 2182 O O . GLY B 1 95 ? 0.255 -4.488 6.969 1 68.75 95 GLY B O 1
ATOM 2183 N N . GLY B 1 96 ? -1.843 -4.668 6.293 1 77.12 96 GLY B N 1
ATOM 2184 C CA . GLY B 1 96 ? -1.473 -4.32 4.93 1 77.12 96 GLY B CA 1
ATOM 2185 C C . GLY B 1 96 ? -1.076 -5.523 4.098 1 77.12 96 GLY B C 1
ATOM 2186 O O . GLY B 1 96 ? -0.592 -5.371 2.973 1 77.12 96 GLY B O 1
ATOM 2187 N N . LEU B 1 97 ? -1.219 -6.723 4.637 1 90.12 97 LEU B N 1
ATOM 2188 C CA . LEU B 1 97 ? -0.961 -7.934 3.863 1 90.12 97 LEU B CA 1
ATOM 2189 C C . LEU B 1 97 ? -2.092 -8.195 2.875 1 90.12 97 LEU B C 1
ATOM 2191 O O . LEU B 1 97 ? -3.262 -7.961 3.186 1 90.12 97 LEU B O 1
ATOM 2195 N N . ASP B 1 98 ? -1.732 -8.789 1.733 1 91.44 98 ASP B N 1
ATOM 2196 C CA . ASP B 1 98 ? -2.719 -9 0.678 1 91.44 98 ASP B CA 1
ATOM 2197 C C . ASP B 1 98 ? -3.264 -10.422 0.717 1 91.44 98 ASP B C 1
ATOM 2199 O O . ASP B 1 98 ? -4.254 -10.734 0.052 1 91.44 98 ASP B O 1
ATOM 2203 N N . GLY B 1 99 ? -2.672 -11.297 1.475 1 93.62 99 GLY B N 1
ATOM 2204 C CA . GLY B 1 99 ? -3.061 -12.688 1.636 1 93.62 99 GLY B CA 1
ATOM 2205 C C . GLY B 1 99 ? -1.945 -13.555 2.18 1 93.62 99 GLY B C 1
ATOM 2206 O O . GLY B 1 99 ? -0.94 -13.047 2.682 1 93.62 99 GLY B O 1
ATOM 2207 N N . ARG B 1 100 ? -2.279 -14.828 2.08 1 96.75 100 ARG B N 1
ATOM 2208 C CA . ARG B 1 100 ? -1.286 -15.812 2.506 1 96.75 100 ARG B CA 1
ATOM 2209 C C . ARG B 1 100 ? -1.285 -17.016 1.58 1 96.75 100 ARG B C 1
ATOM 2211 O O . ARG B 1 100 ? -2.311 -17.359 0.98 1 96.75 100 ARG B O 1
ATOM 2218 N N . VAL B 1 101 ? -0.151 -17.656 1.562 1 97.56 101 VAL B N 1
ATOM 2219 C CA . VAL B 1 101 ? -0.025 -18.891 0.787 1 97.56 101 VAL B CA 1
ATOM 2220 C C . VAL B 1 101 ? 0.695 -19.953 1.616 1 97.56 101 VAL B C 1
ATOM 2222 O O . VAL B 1 101 ? 1.654 -19.641 2.328 1 97.56 101 VAL B O 1
ATOM 2225 N N . HIS B 1 102 ? 0.165 -21.172 1.535 1 98.19 102 HIS B N 1
ATOM 2226 C CA . HIS B 1 102 ? 0.803 -22.281 2.244 1 98.19 102 HIS B CA 1
ATOM 2227 C C . HIS B 1 102 ? 1.799 -23 1.347 1 98.19 102 HIS B C 1
ATOM 2229 O O . HIS B 1 102 ? 1.41 -23.625 0.353 1 98.19 102 HIS B O 1
ATOM 2235 N N . MET B 1 103 ? 3.068 -22.891 1.673 1 95.81 103 MET B N 1
ATOM 2236 C CA . MET B 1 103 ? 4.184 -23.484 0.946 1 95.81 103 MET B CA 1
ATOM 2237 C C . MET B 1 103 ? 5.285 -23.922 1.905 1 95.81 103 MET B C 1
ATOM 2239 O O . MET B 1 103 ? 5.504 -23.297 2.938 1 95.81 103 MET B O 1
ATOM 2243 N N . ASP B 1 104 ? 5.98 -25 1.565 1 94.5 104 ASP B N 1
ATOM 2244 C CA . ASP B 1 104 ? 7.145 -25.469 2.311 1 94.5 104 ASP B CA 1
ATOM 2245 C C . ASP B 1 104 ? 6.809 -25.656 3.787 1 94.5 104 ASP B C 1
ATOM 2247 O O . ASP B 1 104 ? 7.555 -25.219 4.664 1 94.5 104 ASP B O 1
ATOM 2251 N N . GLY B 1 105 ? 5.578 -26.125 4.012 1 95.5 105 GLY B N 1
ATOM 2252 C CA . GLY B 1 105 ? 5.18 -26.562 5.336 1 95.5 105 GLY B CA 1
ATOM 2253 C C . GLY B 1 105 ? 4.684 -25.438 6.223 1 95.5 105 GLY B C 1
ATOM 2254 O O . GLY B 1 105 ? 4.473 -25.641 7.426 1 95.5 105 GLY B O 1
ATOM 2255 N N . GLY B 1 106 ? 4.504 -24.266 5.645 1 97.5 106 GLY B N 1
ATOM 2256 C CA . GLY B 1 106 ? 4.023 -23.156 6.445 1 97.5 106 GLY B CA 1
ATOM 2257 C C . GLY B 1 106 ? 3.355 -22.062 5.621 1 97.5 106 GLY B C 1
ATOM 2258 O O . GLY B 1 106 ? 3.35 -22.125 4.391 1 97.5 106 GLY B O 1
ATOM 2259 N N . TRP B 1 107 ? 2.744 -21.172 6.367 1 97.69 107 TRP B N 1
ATOM 2260 C CA . TRP B 1 107 ? 2.09 -20.031 5.711 1 97.69 107 TRP B CA 1
ATOM 2261 C C . TRP B 1 107 ? 3.086 -18.922 5.434 1 97.69 107 TRP B C 1
ATOM 2263 O O . TRP B 1 107 ? 3.934 -18.609 6.273 1 97.69 107 TRP B O 1
ATOM 2273 N N . TRP B 1 108 ? 3.033 -18.359 4.234 1 97 108 TRP B N 1
ATOM 2274 C CA . TRP B 1 108 ? 3.795 -17.188 3.816 1 97 108 TRP B CA 1
ATOM 2275 C C . TRP B 1 108 ? 2.875 -15.992 3.598 1 97 108 TRP B C 1
ATOM 2277 O O . TRP B 1 108 ? 1.834 -16.109 2.945 1 97 108 TRP B O 1
ATOM 2287 N N . ALA B 1 109 ? 3.236 -14.844 4.18 1 95.5 109 ALA B N 1
ATOM 2288 C CA . ALA B 1 109 ? 2.469 -13.617 3.977 1 95.5 109 ALA B CA 1
ATOM 2289 C C . ALA B 1 109 ? 2.77 -13 2.613 1 95.5 109 ALA B C 1
ATOM 2291 O O . ALA B 1 109 ? 3.928 -12.945 2.189 1 95.5 109 ALA B O 1
ATOM 2292 N N . ILE B 1 110 ? 1.734 -12.547 1.957 1 96.25 110 ILE B N 1
ATOM 2293 C CA . ILE B 1 110 ? 1.913 -11.977 0.625 1 96.25 110 ILE B CA 1
ATOM 2294 C C . ILE B 1 110 ? 1.703 -10.469 0.679 1 96.25 110 ILE B C 1
ATOM 2296 O O . ILE B 1 110 ? 0.766 -9.984 1.32 1 96.25 110 ILE B O 1
ATOM 2300 N N . GLN B 1 111 ? 2.549 -9.758 0.089 1 94.38 111 GLN B N 1
ATOM 2301 C CA . GLN B 1 111 ? 2.363 -8.328 -0.156 1 94.38 111 GLN B CA 1
ATOM 2302 C C . GLN B 1 111 ? 2.658 -7.98 -1.61 1 94.38 111 GLN B C 1
ATOM 2304 O O . GLN B 1 111 ? 3.68 -8.398 -2.16 1 94.38 111 GLN B O 1
ATOM 2309 N N . CYS B 1 112 ? 1.751 -7.215 -2.238 1 95.31 112 CYS B N 1
ATOM 2310 C CA . CYS B 1 112 ? 1.865 -6.836 -3.643 1 95.31 112 CYS B CA 1
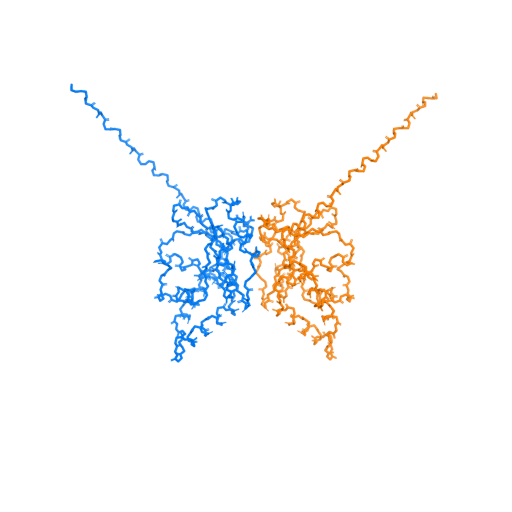ATOM 2311 C C . CYS B 1 112 ? 1.983 -5.324 -3.791 1 95.31 112 CYS B C 1
ATOM 2313 O O . CYS B 1 112 ? 1.224 -4.574 -3.176 1 95.31 112 CYS B O 1
ATOM 2315 N N . LYS B 1 113 ? 2.938 -4.867 -4.598 1 91.81 113 LYS B N 1
ATOM 2316 C CA . LYS B 1 113 ? 3.125 -3.449 -4.883 1 91.81 113 LYS B CA 1
ATOM 2317 C C . LYS B 1 113 ? 3.326 -3.213 -6.379 1 91.81 113 LYS B C 1
ATOM 2319 O O . LYS B 1 113 ? 4.027 -3.979 -7.043 1 91.81 113 LYS B O 1
ATOM 2324 N N . ARG B 1 114 ? 2.686 -2.146 -6.891 1 91.69 114 ARG B N 1
ATOM 2325 C CA . ARG B 1 114 ? 2.869 -1.779 -8.289 1 91.69 114 ARG B CA 1
ATOM 2326 C C . ARG B 1 114 ? 3.83 -0.604 -8.43 1 91.69 114 ARG B C 1
ATOM 2328 O O . ARG B 1 114 ? 3.418 0.503 -8.781 1 91.69 114 ARG B O 1
ATOM 2335 N N . TYR B 1 115 ? 5.07 -0.843 -8.352 1 83.12 115 TYR B N 1
ATOM 2336 C CA . TYR B 1 115 ? 6.105 0.18 -8.453 1 83.12 115 TYR B CA 1
ATOM 2337 C C . TYR B 1 115 ? 6.438 0.48 -9.914 1 83.12 115 TYR B C 1
ATOM 2339 O O . TYR B 1 115 ? 6.355 -0.404 -10.766 1 83.12 115 TYR B O 1
ATOM 2347 N N . ARG B 1 116 ? 6.758 1.754 -10.125 1 83.62 116 ARG B N 1
ATOM 2348 C CA . ARG B 1 116 ? 7.344 2.096 -11.414 1 83.62 116 ARG B CA 1
ATOM 2349 C C . ARG B 1 116 ? 8.867 2.094 -11.344 1 83.62 116 ARG B C 1
ATOM 2351 O O . ARG B 1 116 ? 9.539 1.725 -12.312 1 83.62 116 ARG B O 1
ATOM 2358 N N . ASN B 1 117 ? 9.398 2.449 -10.18 1 86.88 117 ASN B N 1
ATOM 2359 C CA . ASN B 1 117 ? 10.836 2.572 -9.984 1 86.88 117 ASN B CA 1
ATOM 2360 C C . ASN B 1 117 ? 11.367 1.497 -9.039 1 86.88 117 ASN B C 1
ATOM 2362 O O . ASN B 1 117 ? 10.781 0.42 -8.93 1 86.88 117 ASN B O 1
ATOM 2366 N N . ALA B 1 118 ? 12.516 1.726 -8.484 1 87.62 118 ALA B N 1
ATOM 2367 C CA . ALA B 1 118 ? 13.125 0.77 -7.562 1 87.62 118 ALA B CA 1
ATOM 2368 C C . ALA B 1 118 ? 12.281 0.601 -6.305 1 87.62 118 ALA B C 1
ATOM 2370 O O . ALA B 1 118 ? 11.719 1.571 -5.793 1 87.62 118 ALA B O 1
ATOM 2371 N N . VAL B 1 119 ? 12.258 -0.654 -5.91 1 88.75 119 VAL B N 1
ATOM 2372 C CA . VAL B 1 119 ? 11.547 -0.937 -4.664 1 88.75 119 VAL B CA 1
ATOM 2373 C C . VAL B 1 119 ? 12.328 -0.351 -3.486 1 88.75 119 VAL B C 1
ATOM 2375 O O . VAL B 1 119 ? 13.555 -0.238 -3.537 1 88.75 119 VAL B O 1
ATOM 2378 N N . HIS B 1 120 ? 11.562 -0.014 -2.516 1 83.56 120 HIS B N 1
ATOM 2379 C CA . HIS B 1 120 ? 12.172 0.388 -1.251 1 83.56 120 HIS B CA 1
ATOM 2380 C C . HIS B 1 120 ? 12.453 -0.822 -0.365 1 83.56 120 HIS B C 1
ATOM 2382 O O . HIS B 1 120 ? 11.531 -1.571 -0.023 1 83.56 120 HIS B O 1
ATOM 2388 N N . THR B 1 121 ? 13.672 -0.974 0.045 1 83.25 121 THR B N 1
ATOM 2389 C CA . THR B 1 121 ? 14.055 -2.119 0.862 1 83.25 121 THR B CA 1
ATOM 2390 C C . THR B 1 121 ? 13.266 -2.143 2.166 1 83.25 121 THR B C 1
ATOM 2392 O O . THR B 1 121 ? 13 -3.213 2.717 1 83.25 121 THR B O 1
ATOM 2395 N N . GLU B 1 122 ? 12.828 -1.01 2.607 1 82.88 122 GLU B N 1
ATOM 2396 C CA . GLU B 1 122 ? 12.031 -0.891 3.826 1 82.88 122 GLU B CA 1
ATOM 2397 C C . GLU B 1 122 ? 10.734 -1.677 3.715 1 82.88 122 GLU B C 1
ATOM 2399 O O . GLU B 1 122 ? 10.25 -2.24 4.703 1 82.88 122 GLU B O 1
ATOM 2404 N N . HIS B 1 123 ? 10.133 -1.71 2.566 1 86.62 123 HIS B N 1
ATOM 2405 C CA . HIS B 1 123 ? 8.906 -2.465 2.375 1 86.62 123 HIS B CA 1
ATOM 2406 C C . HIS B 1 123 ? 9.141 -3.963 2.533 1 86.62 123 HIS B C 1
ATOM 2408 O O . HIS B 1 123 ? 8.289 -4.68 3.059 1 86.62 123 HIS B O 1
ATOM 2414 N N . ILE B 1 124 ? 10.273 -4.371 2.143 1 87.75 124 ILE B N 1
ATOM 2415 C CA . ILE B 1 124 ? 10.633 -5.781 2.258 1 87.75 124 ILE B CA 1
ATOM 2416 C C . ILE B 1 124 ? 10.883 -6.133 3.723 1 87.75 124 ILE B C 1
ATOM 2418 O O . ILE B 1 124 ? 10.391 -7.156 4.211 1 87.75 124 ILE B O 1
ATOM 2422 N N . HIS B 1 125 ? 11.562 -5.32 4.371 1 85.44 125 HIS B N 1
ATOM 2423 C CA . HIS B 1 125 ? 11.82 -5.52 5.793 1 85.44 125 HIS B CA 1
ATOM 2424 C C . HIS B 1 125 ? 10.523 -5.52 6.594 1 85.44 125 HIS B C 1
ATOM 2426 O O . HIS B 1 125 ? 10.32 -6.387 7.449 1 85.44 125 HIS B O 1
ATOM 2432 N N . ASN B 1 126 ? 9.672 -4.574 6.266 1 86.19 126 ASN B N 1
ATOM 2433 C CA . ASN B 1 126 ? 8.391 -4.496 6.957 1 86.19 126 ASN B CA 1
ATOM 2434 C C . ASN B 1 126 ? 7.547 -5.75 6.723 1 86.19 126 ASN B C 1
ATOM 2436 O O . ASN B 1 126 ? 6.863 -6.219 7.633 1 86.19 126 ASN B O 1
ATOM 2440 N N . LEU B 1 127 ? 7.625 -6.246 5.523 1 89.88 127 LEU B N 1
ATOM 2441 C CA . LEU B 1 127 ? 6.887 -7.473 5.238 1 89.88 127 LEU B CA 1
ATOM 2442 C C . LEU B 1 127 ? 7.395 -8.625 6.102 1 89.88 127 LEU B C 1
ATOM 2444 O O . LEU B 1 127 ? 6.602 -9.43 6.59 1 89.88 127 LEU B O 1
ATOM 2448 N N . ARG B 1 128 ? 8.656 -8.656 6.254 1 89.62 128 ARG B N 1
ATOM 2449 C CA . ARG B 1 128 ? 9.219 -9.711 7.098 1 89.62 128 ARG B CA 1
ATOM 2450 C C . ARG B 1 128 ? 8.688 -9.617 8.523 1 89.62 128 ARG B C 1
ATOM 2452 O O . ARG B 1 128 ? 8.273 -10.617 9.102 1 89.62 128 ARG B O 1
ATOM 2459 N N . GLU B 1 129 ? 8.664 -8.484 9.031 1 87.44 129 GLU B N 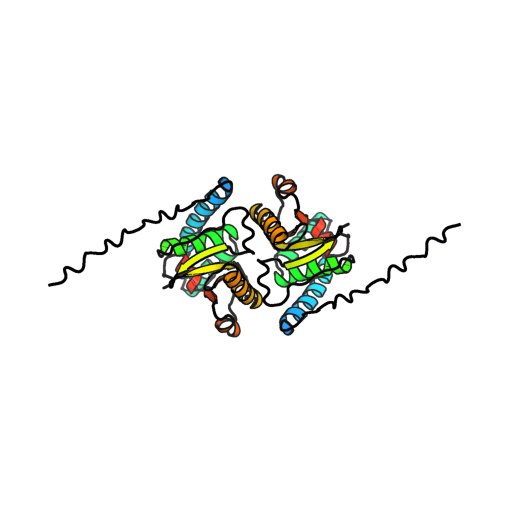1
ATOM 2460 C CA . GLU B 1 129 ? 8.195 -8.273 10.398 1 87.44 129 GLU B CA 1
ATOM 2461 C C . GLU B 1 129 ? 6.699 -8.57 10.516 1 87.44 129 GLU B C 1
ATOM 2463 O O . GLU B 1 129 ? 6.266 -9.203 11.477 1 87.44 129 GLU B O 1
ATOM 2468 N N . ASP B 1 130 ? 5.941 -8.109 9.555 1 88.31 130 ASP B N 1
ATOM 2469 C CA . ASP B 1 130 ? 4.504 -8.375 9.555 1 88.31 130 ASP B CA 1
ATOM 2470 C C . ASP B 1 130 ? 4.219 -9.875 9.461 1 88.31 130 ASP B C 1
ATOM 2472 O O . ASP B 1 130 ? 3.305 -10.375 10.117 1 88.31 130 ASP B O 1
ATOM 2476 N N . ALA B 1 131 ? 5.027 -10.555 8.633 1 92 131 ALA B N 1
ATOM 2477 C CA . ALA B 1 131 ? 4.867 -12 8.477 1 92 131 ALA B CA 1
ATOM 2478 C C . ALA B 1 131 ? 5.082 -12.719 9.812 1 92 131 ALA B C 1
ATOM 2480 O O . ALA B 1 131 ? 4.273 -13.562 10.203 1 92 131 ALA B O 1
ATOM 2481 N N . LEU B 1 132 ? 6.094 -12.336 10.492 1 89.81 132 LEU B N 1
ATOM 2482 C CA . LEU B 1 132 ? 6.406 -12.945 11.781 1 89.81 132 LEU B CA 1
ATOM 2483 C C . LEU B 1 132 ? 5.312 -12.656 12.805 1 89.81 132 LEU B C 1
ATOM 2485 O O . LEU B 1 132 ? 4.895 -13.547 13.539 1 89.81 132 LEU B O 1
ATOM 2489 N N . ARG B 1 133 ? 4.848 -11.484 12.789 1 86.44 133 ARG B N 1
ATOM 2490 C CA . ARG B 1 133 ? 3.787 -11.078 13.703 1 86.44 133 ARG B CA 1
ATOM 2491 C C . ARG B 1 133 ? 2.516 -11.883 13.461 1 86.44 133 ARG B C 1
ATOM 2493 O O . ARG B 1 133 ? 1.787 -12.203 14.406 1 86.44 133 ARG B O 1
ATOM 2500 N N . GLU B 1 134 ? 2.342 -12.227 12.227 1 88.12 134 GLU B N 1
ATOM 2501 C CA . GLU B 1 134 ? 1.117 -12.93 11.852 1 88.12 134 GLU B CA 1
ATOM 2502 C C . GLU B 1 134 ? 1.308 -14.445 11.922 1 88.12 134 GLU B C 1
ATOM 2504 O O . GLU B 1 134 ? 0.437 -15.203 11.492 1 88.12 134 GLU B O 1
ATOM 2509 N N . GLY B 1 135 ? 2.518 -14.891 12.305 1 92.38 135 GLY B N 1
ATOM 2510 C CA . GLY B 1 135 ? 2.779 -16.312 12.492 1 92.38 135 GLY B CA 1
ATOM 2511 C C . GLY B 1 135 ? 3.174 -17.016 11.203 1 92.38 135 GLY B C 1
ATOM 2512 O O . GLY B 1 135 ? 3.098 -18.234 11.117 1 92.38 135 GLY B O 1
ATOM 2513 N N . CYS B 1 136 ? 3.531 -16.297 10.25 1 95.69 136 CYS B N 1
ATOM 2514 C CA . CYS B 1 136 ? 3.992 -16.875 8.992 1 95.69 136 CYS B CA 1
ATOM 2515 C C . CYS B 1 136 ? 5.473 -17.219 9.062 1 95.69 136 CYS B C 1
ATOM 2517 O O . CYS B 1 136 ? 6.223 -16.609 9.828 1 95.69 136 CYS B O 1
ATOM 2519 N N . ILE B 1 137 ? 5.867 -18.188 8.227 1 96.19 137 ILE B N 1
ATOM 2520 C CA . ILE B 1 137 ? 7.266 -18.609 8.266 1 96.19 137 ILE B CA 1
ATOM 2521 C C . ILE B 1 137 ? 8.094 -17.719 7.336 1 96.19 137 ILE B C 1
ATOM 2523 O O . ILE B 1 137 ? 9.328 -17.797 7.328 1 96.19 137 ILE B O 1
ATOM 2527 N N . GLY B 1 138 ? 7.438 -16.844 6.531 1 95 138 GLY B N 1
ATOM 2528 C CA . GLY B 1 138 ? 8.109 -15.922 5.625 1 95 138 GLY B CA 1
ATOM 2529 C C . GLY B 1 138 ? 7.152 -15.023 4.863 1 95 138 GLY B C 1
ATOM 2530 O O . GLY B 1 138 ? 5.949 -15.016 5.137 1 95 138 GLY B O 1
ATOM 2531 N N . GLY B 1 139 ? 7.754 -14.195 3.998 1 95 139 GLY B N 1
ATOM 2532 C CA . GLY B 1 139 ? 6.961 -13.312 3.158 1 95 139 GLY B CA 1
ATOM 2533 C C . GLY B 1 139 ? 7.227 -13.5 1.677 1 95 139 GLY B C 1
ATOM 2534 O O . GLY B 1 139 ? 8.297 -13.977 1.287 1 95 139 GLY B O 1
ATOM 2535 N N . VAL B 1 140 ? 6.293 -13.273 0.881 1 95.88 140 VAL B N 1
ATOM 2536 C CA . VAL B 1 140 ? 6.422 -13.164 -0.569 1 95.88 140 VAL B CA 1
ATOM 2537 C C . VAL B 1 140 ? 6.125 -11.734 -1.012 1 95.88 140 VAL B C 1
ATOM 2539 O O . VAL B 1 140 ? 4.996 -11.258 -0.863 1 95.88 140 VAL B O 1
ATOM 2542 N N . PHE B 1 141 ? 7.156 -11.094 -1.497 1 94.69 141 PHE B N 1
ATOM 2543 C CA . PHE B 1 141 ? 7.027 -9.719 -1.97 1 94.69 141 PHE B CA 1
ATOM 2544 C C . PHE B 1 141 ? 6.945 -9.68 -3.49 1 94.69 141 PHE B C 1
ATOM 2546 O O . PHE B 1 141 ? 7.922 -9.992 -4.18 1 94.69 141 PHE B O 1
ATOM 2553 N N . VAL B 1 142 ? 5.758 -9.281 -3.973 1 96.12 142 VAL B N 1
ATOM 2554 C CA . VAL B 1 142 ? 5.508 -9.258 -5.41 1 96.12 142 VAL B CA 1
ATOM 2555 C C . VAL B 1 142 ? 5.426 -7.816 -5.895 1 96.12 142 VAL B C 1
ATOM 2557 O O . VAL B 1 142 ? 4.676 -7.008 -5.344 1 96.12 142 VAL B O 1
ATOM 2560 N N . HIS B 1 143 ? 6.223 -7.48 -6.938 1 95.88 143 HIS B N 1
ATOM 2561 C CA . HIS B 1 143 ? 6.156 -6.082 -7.344 1 95.88 143 HIS B CA 1
ATOM 2562 C C . HIS B 1 143 ? 6.484 -5.926 -8.828 1 95.88 143 HIS B C 1
ATOM 2564 O O . HIS B 1 143 ? 7.012 -6.848 -9.453 1 95.88 143 HIS B O 1
ATOM 2570 N N . THR B 1 144 ? 6.148 -4.719 -9.367 1 96.5 144 THR B N 1
ATOM 2571 C CA . THR B 1 144 ? 6.336 -4.457 -10.789 1 96.5 144 THR B CA 1
ATOM 2572 C C . THR B 1 144 ? 7.531 -3.533 -11.008 1 96.5 144 THR B C 1
ATOM 2574 O O . THR B 1 144 ? 7.754 -3.059 -12.125 1 96.5 144 THR B O 1
ATOM 2577 N N . GLY B 1 145 ? 8.258 -3.227 -9.938 1 93.94 145 GLY B N 1
ATOM 2578 C CA . GLY B 1 145 ? 9.398 -2.336 -10.047 1 93.94 145 GLY B CA 1
ATOM 2579 C C . GLY B 1 145 ? 10.711 -3.068 -10.266 1 93.94 145 GLY B C 1
ATOM 2580 O O . GLY B 1 145 ? 10.727 -4.152 -10.859 1 93.94 145 GLY B O 1
ATOM 2581 N N . LYS B 1 146 ? 11.773 -2.387 -9.891 1 91.38 146 LYS B N 1
ATOM 2582 C CA . LYS B 1 146 ? 13.109 -2.965 -9.984 1 91.38 146 LYS B CA 1
ATOM 2583 C C . LYS B 1 146 ? 13.648 -3.332 -8.602 1 91.38 146 LYS B C 1
ATOM 2585 O O . LYS B 1 146 ? 13.484 -2.574 -7.645 1 91.38 146 LYS B O 1
ATOM 2590 N N . THR B 1 147 ? 14.219 -4.531 -8.547 1 86.62 147 THR B N 1
ATOM 2591 C CA . THR B 1 147 ? 14.859 -4.953 -7.305 1 86.62 147 THR B CA 1
ATOM 2592 C C . THR B 1 147 ? 16.344 -4.637 -7.324 1 86.62 147 THR B C 1
ATOM 2594 O O . THR B 1 147 ? 17.094 -5.199 -8.133 1 86.62 147 THR B O 1
ATOM 2597 N N . PRO B 1 148 ? 16.625 -3.736 -6.426 1 79.56 148 PRO B N 1
ATOM 2598 C CA . PRO B 1 148 ? 18.062 -3.459 -6.398 1 79.56 148 PRO B CA 1
ATOM 2599 C C . PRO B 1 148 ? 18.891 -4.691 -6.047 1 79.56 148 PRO B C 1
ATOM 2601 O O . PRO B 1 148 ? 18.438 -5.555 -5.297 1 79.56 148 PRO B O 1
ATOM 2604 N N . LYS B 1 149 ? 20.094 -4.863 -6.562 1 74.81 149 LYS B N 1
ATOM 2605 C CA . LYS B 1 149 ? 21 -5.984 -6.324 1 74.81 149 LYS B CA 1
ATOM 2606 C C . LYS B 1 149 ? 21.203 -6.207 -4.828 1 74.81 149 LYS B C 1
ATOM 2608 O O . LYS B 1 149 ? 21.281 -7.352 -4.371 1 74.81 149 LYS B O 1
ATOM 2613 N N . GLY B 1 150 ? 21.328 -5.133 -4.105 1 64.31 150 GLY B N 1
ATOM 2614 C CA . GLY B 1 150 ? 21.531 -5.227 -2.668 1 64.31 150 GLY B CA 1
ATOM 2615 C C . GLY B 1 150 ? 20.297 -5.684 -1.919 1 64.31 150 GLY B C 1
ATOM 2616 O O . GLY B 1 150 ? 20.359 -5.992 -0.728 1 64.31 150 GLY B O 1
ATOM 2617 N N . SER B 1 151 ? 19.219 -5.762 -2.59 1 63.44 151 SER B N 1
ATOM 2618 C CA . SER B 1 151 ? 17.969 -6.113 -1.921 1 63.44 151 SER B CA 1
ATOM 2619 C C . SER B 1 151 ? 17.656 -7.598 -2.068 1 63.44 151 SER B C 1
ATOM 2621 O O . SER B 1 151 ? 16.812 -8.141 -1.35 1 63.44 151 SER B O 1
ATOM 2623 N N . LYS B 1 152 ? 18.312 -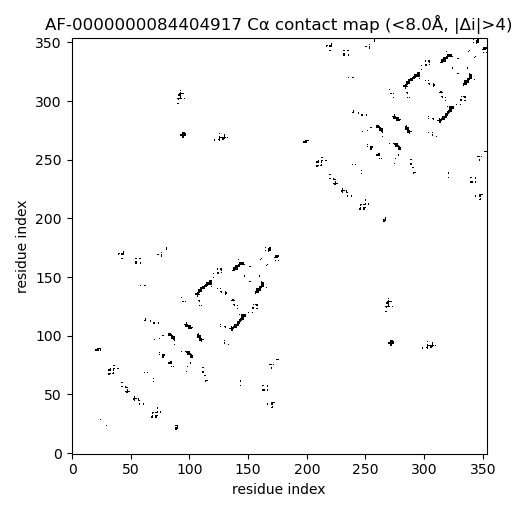8.156 -3.092 1 60.38 152 LYS B N 1
ATOM 2624 C CA . LYS B 1 152 ? 18.047 -9.57 -3.35 1 60.38 152 LYS B CA 1
ATOM 2625 C C . LYS B 1 152 ? 18.328 -10.422 -2.113 1 60.38 152 LYS B C 1
ATOM 2627 O O . LYS B 1 152 ? 17.625 -11.406 -1.861 1 60.38 152 LYS B O 1
ATOM 2632 N N . HIS B 1 153 ? 19.422 -9.836 -1.446 1 55.81 153 HIS B N 1
ATOM 2633 C CA . HIS B 1 153 ? 19.797 -10.516 -0.214 1 55.81 153 HIS B CA 1
ATOM 2634 C C . HIS B 1 153 ? 19 -10.008 0.973 1 55.81 153 HIS B C 1
ATOM 2636 O O . HIS B 1 153 ? 19.078 -10.555 2.074 1 55.81 153 HIS B O 1
ATOM 2642 N N . ALA B 1 154 ? 18.688 -8.75 0.754 1 53.75 154 ALA B N 1
ATOM 2643 C CA . ALA B 1 154 ? 18.219 -7.98 1.908 1 53.75 154 ALA B CA 1
ATOM 2644 C C . ALA B 1 154 ? 17.312 -8.828 2.799 1 53.75 154 ALA B C 1
ATOM 2646 O O . ALA B 1 154 ? 17.297 -8.656 4.02 1 53.75 154 ALA B O 1
ATOM 2647 N N . ALA B 1 155 ? 16.125 -9.586 2.391 1 59.5 155 ALA B N 1
ATOM 2648 C CA . ALA B 1 155 ? 15.477 -9.898 3.66 1 59.5 155 ALA B CA 1
ATOM 2649 C C . ALA B 1 155 ? 15.406 -11.406 3.879 1 59.5 155 ALA B C 1
ATOM 2651 O O . ALA B 1 155 ? 14.797 -12.133 3.084 1 59.5 155 ALA B O 1
ATOM 2652 N N . GLN B 1 156 ? 16.359 -11.891 4.602 1 75.5 156 GLN B N 1
ATOM 2653 C CA . GLN B 1 156 ? 16.172 -13.234 5.125 1 75.5 156 GLN B CA 1
ATOM 2654 C C . GLN B 1 156 ? 14.711 -13.5 5.465 1 75.5 156 GLN B C 1
ATOM 2656 O O . GLN B 1 156 ? 14.094 -12.742 6.215 1 75.5 156 GLN B O 1
ATOM 2661 N N . GLY B 1 157 ? 14.109 -14.453 4.645 1 89.62 157 GLY B N 1
ATOM 2662 C CA . GLY B 1 157 ? 12.758 -14.875 4.973 1 89.62 157 GLY B CA 1
ATOM 2663 C C . GLY B 1 157 ? 11.711 -14.289 4.043 1 89.62 157 GLY B C 1
ATOM 2664 O O . GLY B 1 157 ? 10.508 -14.531 4.219 1 89.62 157 GLY B O 1
ATOM 2665 N N . VAL B 1 158 ? 12.258 -13.422 3.039 1 93.5 158 VAL B N 1
ATOM 2666 C CA . VAL B 1 158 ? 11.297 -12.891 2.082 1 93.5 158 VAL B CA 1
ATOM 2667 C C . VAL B 1 158 ? 11.719 -13.273 0.663 1 93.5 158 VAL B C 1
ATOM 2669 O O . VAL B 1 158 ? 12.859 -13.047 0.263 1 93.5 158 VAL B O 1
ATOM 2672 N N . THR B 1 159 ? 10.852 -13.906 -0.026 1 92.5 159 THR B N 1
ATOM 2673 C CA . THR B 1 159 ? 11.039 -14.18 -1.446 1 92.5 159 THR B CA 1
ATOM 2674 C C . THR B 1 159 ? 10.477 -13.047 -2.297 1 92.5 159 THR B C 1
ATOM 2676 O O . THR B 1 159 ? 9.344 -12.609 -2.084 1 92.5 159 THR B O 1
ATOM 2679 N N . VAL B 1 160 ? 11.32 -12.609 -3.244 1 93.62 160 VAL B N 1
ATOM 2680 C CA . VAL B 1 160 ? 10.891 -11.523 -4.109 1 93.62 160 VAL B CA 1
ATOM 2681 C C . VAL B 1 160 ? 10.547 -12.062 -5.496 1 93.62 160 VAL B C 1
ATOM 2683 O O . VAL B 1 160 ? 11.312 -12.836 -6.078 1 93.62 160 VAL B O 1
ATOM 2686 N N . ILE B 1 161 ? 9.352 -11.695 -5.996 1 94.75 161 ILE B N 1
ATOM 2687 C CA . ILE B 1 161 ? 8.93 -12.039 -7.348 1 94.75 161 ILE B CA 1
ATOM 2688 C C . ILE B 1 161 ? 8.695 -10.766 -8.156 1 94.75 161 ILE B C 1
ATOM 2690 O O . ILE B 1 161 ? 7.836 -9.953 -7.809 1 94.75 161 ILE B O 1
ATOM 2694 N N . SER B 1 162 ? 9.438 -10.57 -9.227 1 95.44 162 SER B N 1
ATOM 2695 C CA . SER B 1 162 ? 9.312 -9.391 -10.07 1 95.44 162 SER B CA 1
ATOM 2696 C C . SER B 1 162 ? 9.852 -9.656 -11.477 1 95.44 162 SER B C 1
ATOM 2698 O O . SER B 1 162 ? 10.203 -10.789 -11.805 1 95.44 162 SER B O 1
ATOM 2700 N N . GLY B 1 163 ? 9.688 -8.664 -12.305 1 95.06 163 GLY B N 1
ATOM 2701 C CA . GLY B 1 163 ? 10.289 -8.727 -13.625 1 95.06 163 GLY B CA 1
ATOM 2702 C C . GLY B 1 163 ? 9.695 -9.812 -14.5 1 95.06 163 GLY B C 1
ATOM 2703 O O . GLY B 1 163 ? 8.484 -10.055 -14.461 1 95.06 163 GLY B O 1
ATOM 2704 N N . LYS B 1 164 ? 10.578 -10.398 -15.266 1 95.62 164 LYS B N 1
ATOM 2705 C CA . LYS B 1 164 ? 10.156 -11.406 -16.234 1 95.62 164 LYS B CA 1
ATOM 2706 C C . LYS B 1 164 ? 9.562 -12.625 -15.523 1 95.62 164 LYS B C 1
ATOM 2708 O O . LYS B 1 164 ? 8.609 -13.234 -16.016 1 95.62 164 LYS B O 1
ATOM 2713 N N . ARG B 1 165 ? 10.117 -12.961 -14.375 1 95.38 165 ARG B N 1
ATOM 2714 C CA . ARG B 1 165 ? 9.594 -14.07 -13.586 1 95.38 165 ARG B CA 1
ATOM 2715 C C . ARG B 1 165 ? 8.125 -13.836 -13.227 1 95.38 165 ARG B C 1
ATOM 2717 O O . ARG B 1 165 ? 7.305 -14.75 -13.32 1 95.38 165 ARG B O 1
ATOM 2724 N N . LEU B 1 166 ? 7.797 -12.656 -12.914 1 96.88 166 LEU B N 1
ATOM 2725 C CA . LEU B 1 166 ? 6.434 -12.289 -12.555 1 96.88 166 LEU B CA 1
ATOM 2726 C C . LEU B 1 166 ? 5.508 -12.367 -13.766 1 96.88 166 LEU B C 1
ATOM 2728 O O . LEU B 1 166 ? 4.453 -13.008 -13.711 1 96.88 166 LEU B O 1
ATOM 2732 N N . THR B 1 167 ? 5.926 -11.727 -14.867 1 97.38 167 THR B N 1
ATOM 2733 C CA . THR B 1 167 ? 5.051 -11.664 -16.031 1 97.38 167 THR B CA 1
ATOM 2734 C C . THR B 1 167 ? 4.848 -13.062 -16.625 1 97.38 167 THR B C 1
ATOM 2736 O O . THR B 1 167 ? 3.738 -13.406 -17.031 1 97.38 167 THR B O 1
ATOM 2739 N N . ASP B 1 168 ? 5.883 -13.828 -16.594 1 96.56 168 ASP B N 1
ATOM 2740 C CA . ASP B 1 168 ? 5.754 -15.195 -17.094 1 96.56 168 ASP B CA 1
ATOM 2741 C C . ASP B 1 168 ? 4.836 -16.031 -16.203 1 96.56 168 ASP B C 1
ATOM 2743 O O . ASP B 1 168 ? 4.047 -16.828 -16.688 1 96.56 168 ASP B O 1
ATOM 2747 N N . TRP B 1 169 ? 4.949 -15.797 -14.945 1 97.38 169 TRP B N 1
ATOM 2748 C CA . TRP B 1 169 ? 4.137 -16.516 -13.977 1 97.38 169 TRP B CA 1
ATOM 2749 C C . TRP B 1 169 ? 2.666 -16.141 -14.102 1 97.38 169 TRP B C 1
ATOM 2751 O O . TRP B 1 169 ? 1.805 -17.016 -14.25 1 97.38 169 TRP B O 1
ATOM 2761 N N . LEU B 1 170 ? 2.359 -14.922 -14.188 1 97.06 170 LEU B N 1
ATOM 2762 C CA . LEU B 1 170 ? 0.978 -14.461 -14.211 1 97.06 170 LEU B CA 1
ATOM 2763 C C . LEU B 1 170 ? 0.306 -14.82 -15.531 1 97.06 170 LEU B C 1
ATOM 2765 O O . LEU B 1 170 ? -0.9 -15.07 -15.57 1 97.06 170 LEU B O 1
ATOM 2769 N N . SER B 1 171 ? 1.104 -14.875 -16.578 1 94.88 171 SER B N 1
ATOM 2770 C CA . SER B 1 171 ? 0.552 -15.219 -17.891 1 94.88 171 SER B CA 1
ATOM 2771 C C . SER B 1 171 ? 0.318 -16.719 -18.016 1 94.88 171 SER B C 1
ATOM 2773 O O . SER B 1 171 ? -0.32 -17.172 -18.953 1 94.88 171 SER B O 1
ATOM 2775 N N . GLY B 1 172 ? 0.855 -17.453 -17.141 1 93 172 GLY B N 1
ATOM 2776 C CA . GLY B 1 172 ? 0.718 -18.906 -17.203 1 93 172 GLY B CA 1
ATOM 2777 C C . GLY B 1 172 ? 1.784 -19.562 -18.047 1 93 172 GLY B C 1
ATOM 2778 O O . GLY B 1 172 ? 1.714 -20.766 -18.312 1 93 172 GLY B O 1
ATOM 2779 N N . GLU B 1 173 ? 2.725 -18.797 -18.453 1 91.5 173 GLU B N 1
ATOM 2780 C CA . GLU B 1 173 ? 3.781 -19.328 -19.297 1 91.5 173 GLU B CA 1
ATOM 2781 C C . GLU B 1 173 ? 4.805 -20.109 -18.469 1 91.5 173 GLU B C 1
ATOM 2783 O O . GLU B 1 173 ? 5.512 -20.969 -19 1 91.5 173 GLU B O 1
ATOM 2788 N N . ALA B 1 174 ? 4.941 -19.766 -17.234 1 91.5 174 ALA B N 1
ATOM 2789 C CA . ALA B 1 174 ? 5.859 -20.453 -16.344 1 91.5 174 ALA B CA 1
ATOM 2790 C C . ALA B 1 174 ? 5.293 -20.516 -14.922 1 91.5 174 ALA B C 1
ATOM 2792 O O . ALA B 1 174 ? 4.641 -19.578 -14.461 1 91.5 174 ALA B O 1
ATOM 2793 N N . LYS B 1 175 ? 5.559 -21.688 -14.352 1 90.44 175 LYS B N 1
ATOM 2794 C CA . LYS B 1 175 ? 5.219 -21.781 -12.938 1 90.44 175 LYS B CA 1
ATOM 2795 C C . LYS B 1 175 ? 6.305 -21.141 -12.07 1 90.44 175 LYS B C 1
ATOM 2797 O O . LYS B 1 175 ? 7.426 -20.922 -12.531 1 90.44 175 LYS B O 1
ATOM 2802 N N . LEU B 1 176 ? 5.91 -20.828 -10.789 1 87.62 176 LEU B N 1
ATOM 2803 C CA . LEU B 1 176 ? 6.887 -20.219 -9.891 1 87.62 176 LEU B CA 1
ATOM 2804 C C . LEU B 1 176 ? 8 -21.203 -9.562 1 87.62 176 LEU B C 1
ATOM 2806 O O . LEU B 1 176 ? 9.156 -20.812 -9.375 1 87.62 176 LEU B O 1
ATOM 2810 N N . ARG B 1 177 ? 7.562 -22.438 -9.336 1 84.81 177 ARG B N 1
ATOM 2811 C CA . ARG B 1 177 ? 8.5 -23.516 -9.078 1 84.81 177 ARG B CA 1
ATOM 2812 C C . ARG B 1 177 ? 8.219 -24.703 -9.992 1 84.81 177 ARG B C 1
ATOM 2814 O O . ARG B 1 177 ? 7.078 -24.922 -10.406 1 84.81 177 ARG B O 1
#

Secondary structure (DSSP, 8-state):
-----------------------S-HHHHHHHHHHHHHHHHHHHH---SSHHHHHHHHHHHHTTS-HHHHHHHHHHHHHHTT-EEEEPPTT---TT--EEEEETTEEEEEEEE--SSBPPHHHHHHHHHHHHHTT-SEEEEEESSB--HHHHTT-TTEEEE-HHHHHHHHHTSS---/-----------------------S-HHHHHHHHHHHHHHHHHHHH---SSHHHHHHHHHHHHTTS-HHHHHHHHHHHHHHTT-EEEEPPTT---TT--EEEEETTEEEEEEEE--SSBPPHHHHHHHHHHHHHTT-SEEEEEESSB--HHHHTT-TTEEEE-HHHHHHHHHTSS---

Organism: Acidithiobacillus ferrooxidans (NCBI:txid920)

Radius of gyration: 24.03 Å; Cα contacts (8 Å, |Δi|>4): 553; chains: 2; bounding box: 42×94×93 Å

Solvent-accessible surface area (backbone atoms only — not comparable to full-atom values): 19802 Å² total; per-residue (Å²): 137,84,77,80,75,81,77,76,76,74,76,76,73,72,74,71,71,75,73,71,65,69,68,91,44,52,72,67,49,52,50,30,52,53,49,14,55,52,49,33,52,49,48,50,67,55,73,46,96,44,70,68,46,22,45,52,52,43,52,54,51,60,54,68,50,58,68,67,29,53,45,38,36,54,55,48,43,43,42,73,74,68,37,53,72,45,73,65,48,82,61,48,50,60,28,67,50,63,28,32,36,50,53,96,91,34,42,25,29,27,37,70,47,71,35,85,48,70,60,60,65,64,61,51,40,23,40,35,34,35,11,51,76,71,69,23,77,22,19,37,42,34,37,54,28,40,78,50,79,77,46,76,67,57,35,82,52,44,48,77,44,37,56,66,65,37,54,34,32,54,36,65,77,35,71,94,118,135,82,79,76,75,81,78,75,77,74,78,76,74,71,74,71,70,74,74,70,65,68,68,90,49,51,71,67,50,52,50,29,52,52,48,14,55,52,48,34,52,48,46,49,65,56,74,45,96,44,72,67,45,23,46,52,52,43,51,54,51,61,54,68,48,56,69,67,29,53,46,39,34,54,54,48,43,42,43,72,73,68,38,52,71,46,73,66,48,82,61,48,51,61,27,69,51,62,26,34,36,51,54,96,91,32,42,26,28,28,38,71,46,69,37,86,49,69,60,60,64,64,59,52,40,22,40,37,34,36,11,49,75,70,69,24,76,22,17,37,43,35,37,53,27,40,78,51,77,75,46,75,68,58,38,84,52,44,48,77,43,37,55,66,64,37,54,32,30,55,36,65,77,35,71,93,118

Nearest PDB structures (foldseek):
  7edb-assembly1_A  TM=4.860E-01  e=2.499E-03  Peduovirus P2
  8cx1-assembly1_F  TM=4.644E-01  e=1.141E+00  Homo sapiens
  8w7d-assembly1_C  TM=3.648E-01  e=1.212E+00  Escherichia coli K-12
  3thn-assembly1_A-2  TM=3.839E-01  e=2.208E+00  Thermotoga maritima
  6s4c-assembly1_A  TM=2.930E-01  e=7.338E+00  Mus musculus

Foldseek 3Di:
DPPPDDPPPPPPPPPPPPCPVLPPCPPVVVVLLVLLVVLLQVLLVQDDPDPVVNLVVSLVVLLPDDPSSNLNLVQVLCVVLPWDWAADHPPPPLVQFGTWTDDPNWIATEHEEEDAEEDDLVVQQVSQVSCVVVPTQAYEYEYSYDYDPVSCPPDVRYHYAYGPNNSCSSNVNDPND/DPPPDDPPPPPPPPPPPPCPVQPPCPPVVVVLLVLLVVLLQVLLVQDDPDPVVNLVVSLVVLLPDDPSSNLNLVQVLCVVLPWDWAADHPPDPLPQFGTWTDDPHWIATEHEEEDAEEDDLVVQVVSQVSCVVVPTQAYEYEYSYDYDPVSCPPDVRYHYAYGPNNSCSSNVVDPND

InterPro domains:
  IPR007560 Restriction endonuclease type IV, Mrr [PF04471] (62-170)
  IPR011335 Restriction endonuclease type II-like [SSF52980] (67-169)
  IPR011856 tRNA endonuclease-like domain superfamily [G3DSA:3.40.1350.10] (39-175)
  IPR052906 Type IV Methyl-Directed Restriction Enzyme [PTHR30015] (61-173)